Protein AF-A0A7V4Y3C3-F1 (afdb_monomer)

Radius of gyration: 32.11 Å; Cα contacts (8 Å, |Δi|>4): 177; chains: 1; bounding box: 73×79×91 Å

Sequence (209 aa):
MSEKQSVIREERRVARVEPINRMQMVMRTINIERLVEEDHPVRALWEFIGRMDLKSQSAGQMNRRGVDPEFRSEAFSYDPCSDTFTCPAGKVLTYEDKEECPGKVNYRYRAVFSECQACRFRDKCCPTATTKGRTIVRGVDHPVVVAFVKKMASEEAEKIYRTRGAVAEFPNAWIKDKIGLRQFHLRGLVKVCIEALWACLTYNLQQWI

Secondary structure (DSSP, 8-state):
---------------------TTS-------HHHHS-TT-HHHHHHHHHHT--GGGHHHHHHHHTT--GGGSGGGPEEETTTTEEE-TTS-EEEEEEEEEETTEEEEEEEE-HHHHHT-TTHHHH-TT-SSS--EEEEEEE-HHHHHHHHHHTSHHHHHHHHHHIIIIIHHHHHIIIII--SS-SS-SHHHHHHHHHHHHHHHHHHHH-

Mean predicted aligned error: 15.48 Å

Neares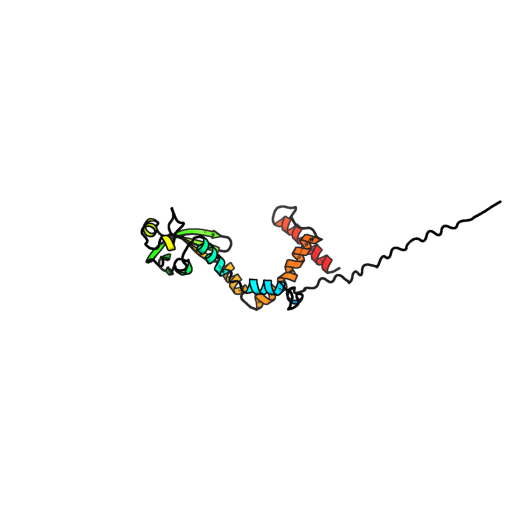t PDB structures (foldseek):
  4khb-assembly1_A  TM=3.152E-01  e=3.149E-02  Thermochaetoides thermophila DSM 1495
  6jsd-assembly1_A  TM=2.459E-01  e=1.560E-01  Corynebacterium glutamicum ATCC 13032
  1ge9-assembly1_A  TM=1.893E-01  e=4.178E-01  Aquifex aeolicus

Structure (mmCIF, N/CA/C/O backbone):
data_AF-A0A7V4Y3C3-F1
#
_entry.id   AF-A0A7V4Y3C3-F1
#
loop_
_atom_site.group_PDB
_atom_site.id
_atom_site.type_symbol
_atom_site.label_atom_id
_atom_site.label_alt_id
_atom_site.label_comp_id
_atom_site.label_asym_id
_atom_site.label_entity_id
_atom_site.label_seq_id
_atom_site.pdbx_PDB_ins_code
_atom_site.Cartn_x
_atom_site.Cartn_y
_atom_site.Cartn_z
_atom_site.occupancy
_atom_site.B_iso_or_equiv
_atom_site.auth_seq_id
_atom_site.auth_comp_id
_atom_site.auth_asym_id
_atom_site.auth_atom_id
_atom_site.pdbx_PDB_model_num
ATOM 1 N N . MET A 1 1 ? 46.624 -63.802 -62.958 1.00 37.28 1 MET A N 1
ATOM 2 C CA . MET A 1 1 ? 47.159 -63.022 -61.823 1.00 37.28 1 MET A CA 1
ATOM 3 C C . MET A 1 1 ? 46.802 -61.564 -62.032 1.00 37.28 1 MET A C 1
ATOM 5 O O . MET A 1 1 ? 46.939 -61.131 -63.164 1.00 37.28 1 MET A O 1
ATOM 9 N N . SER A 1 2 ? 46.396 -60.882 -60.953 1.00 34.47 2 SER A N 1
ATOM 10 C CA . SER A 1 2 ? 46.200 -59.424 -60.813 1.00 34.47 2 SER A CA 1
ATOM 11 C C . SER A 1 2 ? 45.143 -58.765 -61.711 1.00 34.47 2 SER A C 1
ATOM 13 O O . SER A 1 2 ? 45.081 -59.023 -62.898 1.00 34.47 2 SER A O 1
ATOM 15 N N . GLU A 1 3 ? 44.270 -57.872 -61.254 1.00 37.31 3 GLU A N 1
ATOM 16 C CA . GLU A 1 3 ? 44.089 -57.255 -59.940 1.00 37.31 3 GLU A CA 1
ATOM 17 C C . GLU A 1 3 ? 42.684 -56.639 -59.939 1.00 37.31 3 GLU A C 1
ATOM 19 O O . GLU A 1 3 ? 42.308 -55.908 -60.854 1.00 37.31 3 GLU A O 1
ATOM 24 N N . LYS A 1 4 ? 41.881 -56.954 -58.920 1.00 41.50 4 LYS A N 1
ATOM 25 C CA . LYS A 1 4 ? 40.635 -56.238 -58.639 1.00 41.50 4 LYS A CA 1
ATOM 26 C C . LYS A 1 4 ? 41.015 -54.939 -57.931 1.00 41.50 4 LYS A C 1
ATOM 28 O O . LYS A 1 4 ? 41.408 -54.993 -56.771 1.00 41.50 4 LYS A O 1
ATOM 33 N N . GLN A 1 5 ? 40.878 -53.790 -58.586 1.00 40.09 5 GLN A N 1
ATOM 34 C CA . GLN A 1 5 ? 40.960 -52.494 -57.908 1.00 40.09 5 GLN A CA 1
ATOM 35 C C . GLN A 1 5 ? 39.551 -51.996 -57.581 1.00 40.09 5 GLN A C 1
ATOM 37 O O . GLN A 1 5 ? 38.833 -51.441 -58.408 1.00 40.09 5 GLN A O 1
ATOM 42 N N . SER A 1 6 ? 39.151 -52.251 -56.338 1.00 43.22 6 SER A N 1
ATOM 43 C CA . SER A 1 6 ? 37.996 -51.654 -55.681 1.00 43.22 6 SER A CA 1
ATOM 44 C C . SER A 1 6 ? 38.279 -50.180 -55.386 1.00 43.22 6 SER A C 1
ATOM 46 O O . SER A 1 6 ? 39.047 -49.862 -54.479 1.00 43.22 6 SER A O 1
ATOM 48 N N . VAL A 1 7 ? 37.649 -49.273 -56.130 1.00 41.66 7 VAL A N 1
ATOM 49 C CA . VAL A 1 7 ? 37.642 -47.843 -55.800 1.00 41.66 7 VAL A CA 1
ATOM 50 C C . VAL A 1 7 ? 36.495 -47.594 -54.824 1.00 41.66 7 VAL A C 1
ATOM 52 O O . VAL A 1 7 ? 35.338 -47.482 -55.222 1.00 41.66 7 VAL A O 1
ATOM 55 N N . ILE A 1 8 ? 36.807 -47.536 -53.529 1.00 44.59 8 ILE A N 1
ATOM 56 C CA . ILE A 1 8 ? 35.879 -47.041 -52.509 1.00 44.59 8 ILE A CA 1
ATOM 57 C C . ILE A 1 8 ? 35.822 -45.519 -52.679 1.00 44.59 8 ILE A C 1
ATOM 59 O O . ILE A 1 8 ? 36.754 -44.805 -52.315 1.00 44.59 8 ILE A O 1
ATOM 63 N N . ARG A 1 9 ? 34.747 -45.013 -53.292 1.00 42.44 9 ARG A N 1
ATOM 64 C CA . ARG A 1 9 ? 34.446 -43.577 -53.325 1.00 42.44 9 ARG A CA 1
ATOM 65 C C . ARG A 1 9 ? 33.818 -43.200 -51.987 1.00 42.44 9 ARG A C 1
ATOM 67 O O . ARG A 1 9 ? 32.640 -43.443 -51.750 1.00 42.44 9 ARG A O 1
ATOM 74 N N . GLU A 1 10 ? 34.624 -42.631 -51.104 1.00 52.69 10 GLU A N 1
ATOM 75 C CA . GLU A 1 10 ? 34.157 -42.040 -49.856 1.00 52.69 10 GLU A CA 1
ATOM 76 C C . GLU A 1 10 ? 33.484 -40.694 -50.177 1.00 52.69 10 GLU A C 1
ATOM 78 O O . GLU A 1 10 ? 34.127 -39.649 -50.289 1.00 52.69 10 GLU A O 1
ATOM 83 N N . GLU A 1 11 ? 32.173 -40.724 -50.424 1.00 53.41 11 GLU A N 1
ATOM 84 C CA . GLU A 1 11 ? 31.367 -39.512 -50.577 1.00 53.41 11 GLU A CA 1
ATOM 85 C C . GLU A 1 11 ? 31.332 -38.756 -49.242 1.00 53.41 11 GLU A C 1
ATOM 87 O O . GLU A 1 11 ? 30.543 -39.058 -48.342 1.00 53.41 11 GLU A O 1
ATOM 92 N N . ARG A 1 12 ? 32.191 -37.739 -49.102 1.00 56.28 12 ARG A N 1
ATOM 93 C CA . ARG A 1 12 ? 32.073 -36.743 -48.030 1.00 56.28 12 ARG A CA 1
ATOM 94 C C . ARG A 1 12 ? 30.695 -36.094 -48.122 1.00 56.28 12 ARG A C 1
ATOM 96 O O . ARG A 1 12 ? 30.455 -35.259 -48.993 1.00 56.28 12 ARG A O 1
ATOM 103 N N . ARG A 1 13 ? 29.800 -36.444 -47.194 1.00 58.72 13 ARG A N 1
ATOM 104 C CA . ARG A 1 13 ? 28.546 -35.714 -46.980 1.00 58.72 13 ARG A CA 1
ATOM 105 C C . ARG A 1 13 ? 28.887 -34.253 -46.699 1.00 58.72 13 ARG A C 1
ATOM 107 O O . ARG A 1 13 ? 29.413 -33.927 -45.638 1.00 58.72 13 ARG A O 1
ATOM 114 N N . VAL A 1 14 ? 28.591 -33.382 -47.657 1.00 58.97 14 VAL A N 1
ATOM 115 C CA . VAL A 1 14 ? 28.644 -31.934 -47.459 1.00 58.97 14 VAL A CA 1
ATOM 116 C C . VAL A 1 14 ? 27.645 -31.605 -46.353 1.00 58.97 14 VAL A C 1
ATOM 118 O O . VAL A 1 14 ? 26.462 -31.938 -46.462 1.00 58.97 14 VAL A O 1
ATOM 121 N N . ALA A 1 15 ? 28.124 -31.016 -45.256 1.00 62.34 15 ALA A N 1
ATOM 122 C CA . ALA A 1 15 ? 27.253 -30.584 -44.175 1.00 62.34 15 ALA A CA 1
ATOM 123 C C . ALA A 1 15 ? 26.221 -29.598 -44.746 1.00 62.34 15 ALA A C 1
ATOM 125 O O . ALA A 1 15 ? 26.592 -28.582 -45.334 1.00 62.34 15 ALA A O 1
ATOM 126 N N . ARG A 1 16 ? 24.925 -29.902 -44.597 1.00 57.44 16 ARG A N 1
ATOM 127 C CA . ARG A 1 16 ? 23.848 -28.947 -44.888 1.00 57.44 16 ARG A CA 1
ATOM 128 C C . ARG A 1 16 ? 23.851 -27.898 -43.785 1.00 57.44 16 ARG A C 1
ATOM 130 O O . ARG A 1 16 ? 23.127 -28.030 -42.805 1.00 57.44 16 ARG A O 1
ATOM 137 N N . VAL A 1 17 ? 24.724 -26.909 -43.911 1.00 60.34 17 VAL A N 1
ATOM 138 C CA . VAL A 1 17 ? 24.734 -25.751 -43.021 1.00 60.34 17 VAL A CA 1
ATOM 139 C C . VAL A 1 17 ? 24.069 -24.613 -43.778 1.00 60.34 17 VAL A C 1
ATOM 141 O O . VAL A 1 17 ? 24.651 -24.058 -44.707 1.00 60.34 17 VAL A O 1
ATOM 144 N N . GLU A 1 18 ? 22.826 -24.302 -43.419 1.00 62.25 18 GLU A N 1
ATOM 145 C CA . GLU A 1 18 ? 22.210 -23.047 -43.840 1.00 62.25 18 GLU A CA 1
ATOM 146 C C . GLU A 1 18 ? 22.895 -21.900 -43.079 1.00 62.25 18 GLU A C 1
ATOM 148 O O . GLU A 1 18 ? 23.029 -21.973 -41.852 1.00 62.25 18 GLU A O 1
ATOM 153 N N . PRO A 1 19 ? 23.376 -20.848 -43.764 1.00 56.81 19 PRO A N 1
ATOM 154 C CA . PRO A 1 19 ? 23.918 -19.683 -43.086 1.00 56.81 19 PRO A CA 1
ATOM 155 C C . PRO A 1 19 ? 22.811 -19.037 -42.250 1.00 56.81 19 PRO A C 1
ATOM 157 O O . PRO A 1 19 ? 21.767 -18.654 -42.774 1.00 56.81 19 PRO A O 1
ATOM 160 N N . ILE A 1 20 ? 23.046 -18.916 -40.939 1.00 57.84 20 ILE A N 1
ATOM 161 C CA . ILE A 1 20 ? 22.117 -18.268 -40.008 1.00 57.84 20 ILE A CA 1
ATOM 162 C C . ILE A 1 20 ? 21.826 -16.858 -40.527 1.00 57.84 20 ILE A C 1
ATOM 164 O O . ILE A 1 20 ? 22.721 -16.007 -40.563 1.00 57.84 20 ILE A O 1
ATOM 168 N N . ASN A 1 21 ? 20.575 -16.612 -40.920 1.00 60.66 21 ASN A N 1
ATOM 169 C CA . ASN A 1 21 ? 20.124 -15.291 -41.323 1.00 60.66 21 ASN A CA 1
ATOM 170 C C . ASN A 1 21 ? 20.121 -14.372 -40.093 1.00 60.66 21 ASN A C 1
ATOM 172 O O . ASN A 1 21 ? 19.203 -14.383 -39.273 1.00 60.66 21 ASN A O 1
ATOM 176 N N . ARG A 1 22 ? 21.174 -13.560 -39.964 1.00 55.66 22 ARG A N 1
ATOM 177 C CA . ARG A 1 22 ? 21.374 -12.632 -38.839 1.00 55.66 22 ARG A CA 1
ATOM 178 C C . ARG A 1 22 ? 20.369 -11.476 -38.826 1.00 55.66 22 ARG A C 1
ATOM 180 O O . ARG A 1 22 ? 20.316 -10.747 -37.847 1.00 55.66 22 ARG A O 1
ATOM 187 N N . MET A 1 23 ? 19.544 -11.341 -39.869 1.00 55.47 23 MET A N 1
ATOM 188 C CA . MET A 1 23 ? 18.435 -10.384 -39.917 1.00 55.47 23 MET A CA 1
ATOM 189 C C . MET A 1 23 ? 17.122 -10.945 -39.343 1.00 55.47 23 MET A C 1
ATOM 191 O O . MET A 1 23 ? 16.130 -10.224 -39.282 1.00 55.47 23 MET A O 1
ATOM 195 N N . GLN A 1 24 ? 17.085 -12.217 -38.920 1.00 51.88 24 GLN A N 1
ATOM 196 C CA . GLN A 1 24 ? 15.854 -12.892 -38.486 1.00 51.88 24 GLN A CA 1
ATOM 197 C C . GLN A 1 24 ? 15.534 -12.744 -36.984 1.00 51.88 24 GLN A C 1
ATOM 199 O O . GLN A 1 24 ? 14.523 -13.262 -36.519 1.00 51.88 24 GLN A O 1
ATOM 204 N N . MET A 1 25 ? 16.324 -11.995 -36.209 1.00 47.19 25 MET A N 1
ATOM 205 C CA . MET A 1 25 ? 15.957 -11.637 -34.833 1.00 47.19 25 MET A CA 1
ATOM 206 C C . MET A 1 25 ? 15.813 -10.130 -34.687 1.00 47.19 25 MET A C 1
ATOM 208 O O . MET A 1 25 ? 16.711 -9.443 -34.217 1.00 47.19 25 MET A O 1
ATOM 212 N N . VAL A 1 26 ? 14.648 -9.616 -35.073 1.00 51.41 26 VAL A N 1
ATOM 213 C CA . VAL A 1 26 ? 14.256 -8.248 -34.731 1.00 51.41 26 VAL A CA 1
ATOM 214 C C . VAL A 1 26 ? 13.489 -8.304 -33.414 1.00 51.41 26 VAL A C 1
ATOM 216 O O . VAL A 1 26 ? 12.370 -8.814 -33.368 1.00 51.41 26 VAL A O 1
ATOM 219 N N . MET A 1 27 ? 14.064 -7.768 -32.336 1.00 44.72 27 MET A N 1
ATOM 220 C CA . MET A 1 27 ? 13.272 -7.440 -31.151 1.00 44.72 27 MET A CA 1
ATOM 221 C C . MET A 1 27 ? 12.376 -6.263 -31.497 1.00 44.72 27 MET A C 1
ATOM 223 O O . MET A 1 27 ? 12.845 -5.147 -31.711 1.00 44.72 27 MET A O 1
ATOM 227 N N . ARG A 1 28 ? 11.071 -6.513 -31.570 1.00 51.97 28 ARG A N 1
ATOM 228 C CA . ARG A 1 28 ? 10.079 -5.445 -31.625 1.00 51.97 28 ARG A CA 1
ATOM 229 C C . ARG A 1 28 ? 9.381 -5.334 -30.285 1.00 51.97 28 ARG A C 1
ATOM 231 O O . ARG A 1 28 ? 9.134 -6.319 -29.596 1.00 51.97 28 ARG A O 1
ATOM 238 N N . THR A 1 29 ? 9.027 -4.105 -29.959 1.00 48.00 29 THR A N 1
ATOM 239 C CA . THR A 1 29 ? 8.013 -3.732 -28.982 1.00 48.00 29 THR A CA 1
ATOM 240 C C . THR A 1 29 ? 6.703 -4.389 -29.413 1.00 48.00 29 THR A C 1
ATOM 242 O O . THR A 1 29 ? 5.988 -3.848 -30.257 1.00 48.00 29 THR A O 1
ATOM 245 N N . ILE A 1 30 ? 6.402 -5.586 -28.910 1.00 56.41 30 ILE A N 1
ATOM 246 C CA . ILE A 1 30 ? 5.139 -6.243 -29.230 1.00 56.41 30 ILE A CA 1
ATOM 247 C C . ILE A 1 30 ? 4.238 -6.190 -28.006 1.00 56.41 30 ILE A C 1
ATOM 249 O O . ILE A 1 30 ? 4.568 -6.706 -26.941 1.00 56.41 30 ILE A O 1
ATOM 253 N N . ASN A 1 31 ? 3.091 -5.531 -28.164 1.00 58.47 31 ASN A N 1
ATOM 254 C CA . ASN A 1 31 ? 2.033 -5.603 -27.175 1.00 58.47 31 ASN A CA 1
ATOM 255 C C . ASN A 1 31 ? 1.462 -7.029 -27.202 1.00 58.47 31 ASN A C 1
ATOM 257 O O . ASN A 1 31 ? 0.839 -7.426 -28.186 1.00 58.47 31 ASN A O 1
ATOM 261 N N . ILE A 1 32 ? 1.691 -7.778 -26.124 1.00 60.12 32 ILE A N 1
ATOM 262 C CA . ILE A 1 32 ? 1.250 -9.168 -25.970 1.00 60.12 32 ILE A CA 1
ATOM 263 C C . ILE A 1 32 ? -0.278 -9.275 -26.094 1.00 60.12 32 ILE A C 1
ATOM 265 O O . ILE A 1 32 ? -0.761 -10.230 -26.690 1.00 60.12 32 ILE A O 1
ATOM 269 N N . GLU A 1 33 ? -1.043 -8.269 -25.654 1.00 60.34 33 GLU A N 1
ATOM 270 C CA . GLU A 1 33 ? -2.507 -8.254 -25.806 1.00 60.34 33 GLU A CA 1
ATOM 271 C C . GLU A 1 33 ? -2.945 -8.260 -27.278 1.00 60.34 33 GLU A C 1
ATOM 273 O O . GLU A 1 33 ? -4.001 -8.792 -27.605 1.00 60.34 33 GLU A O 1
ATOM 278 N N . ARG A 1 34 ? -2.123 -7.708 -28.183 1.00 65.00 34 ARG A N 1
ATOM 279 C CA . ARG A 1 34 ? -2.389 -7.702 -29.632 1.00 65.00 34 ARG A CA 1
ATOM 280 C C . ARG A 1 34 ? -1.945 -8.977 -30.347 1.00 65.00 34 ARG A C 1
ATOM 282 O O . ARG A 1 34 ? -2.336 -9.172 -31.488 1.00 65.00 34 ARG A O 1
ATOM 289 N N . LEU A 1 35 ? -1.106 -9.800 -29.717 1.00 69.00 35 LEU A N 1
ATOM 290 C CA . LEU A 1 35 ? -0.652 -11.083 -30.272 1.00 69.00 35 LEU A CA 1
ATOM 291 C C . LEU A 1 35 ? -1.570 -12.245 -29.922 1.00 69.00 35 LEU A C 1
ATOM 293 O O . LEU A 1 35 ? -1.488 -13.314 -30.517 1.00 69.00 35 LEU A O 1
ATOM 297 N N . VAL A 1 36 ? -2.381 -12.058 -28.893 1.00 74.94 36 VAL A N 1
ATOM 298 C CA . VAL A 1 36 ? -3.332 -13.053 -28.443 1.00 74.94 36 VAL A CA 1
ATOM 299 C C . VAL A 1 36 ? -4.612 -12.818 -29.232 1.00 74.94 36 VAL A C 1
ATOM 301 O O . VAL A 1 36 ? -5.293 -11.827 -28.979 1.00 74.94 36 VAL A O 1
ATOM 304 N N . GLU A 1 37 ? -4.913 -13.707 -30.179 1.00 77.31 37 GLU A N 1
ATOM 305 C CA . GLU A 1 37 ? -6.162 -13.705 -30.957 1.00 77.31 37 GLU A CA 1
ATOM 306 C C . GLU A 1 37 ? -7.399 -13.592 -30.050 1.00 77.31 37 GLU A C 1
ATOM 308 O O . GLU A 1 37 ? -7.362 -14.001 -28.882 1.00 77.31 37 GLU A O 1
ATOM 313 N N . GLU A 1 38 ? -8.492 -13.025 -30.571 1.00 73.06 38 GLU A N 1
ATOM 314 C CA . GLU A 1 38 ? -9.716 -12.757 -29.793 1.00 73.06 38 GLU A CA 1
ATOM 315 C C . GLU A 1 38 ? -10.303 -14.018 -29.144 1.00 73.06 38 GLU A C 1
ATOM 317 O O . GLU A 1 38 ? -10.814 -13.949 -28.026 1.00 73.06 38 GLU A O 1
ATOM 322 N N . ASP A 1 39 ? -10.097 -15.176 -29.768 1.00 82.75 39 ASP A N 1
ATOM 323 C CA . ASP A 1 39 ? -10.642 -16.461 -29.327 1.00 82.75 39 ASP A CA 1
ATOM 324 C C . ASP A 1 39 ? -9.701 -17.244 -28.390 1.00 82.75 39 ASP A C 1
ATOM 326 O O . ASP A 1 39 ? -10.004 -18.363 -27.967 1.00 82.75 39 ASP A O 1
ATOM 330 N N . HIS A 1 40 ? -8.522 -16.704 -28.064 1.00 84.69 40 HIS A N 1
ATOM 331 C CA . HIS A 1 40 ? -7.526 -17.445 -27.294 1.00 84.69 40 HIS A CA 1
ATOM 332 C C . HIS A 1 40 ? -7.956 -17.596 -25.818 1.00 84.69 40 HIS A C 1
ATOM 334 O O . HIS A 1 40 ? -8.260 -16.600 -25.155 1.00 84.69 40 HIS A O 1
ATOM 340 N N . PRO A 1 41 ? -7.875 -18.801 -25.217 1.00 81.31 41 PRO A N 1
ATOM 341 C CA . PRO A 1 41 ? -8.420 -19.088 -23.881 1.00 81.31 41 PRO A CA 1
ATOM 342 C C . PRO A 1 41 ? -7.826 -18.234 -22.749 1.00 81.31 41 PRO A C 1
ATOM 344 O O . PRO A 1 41 ? -8.470 -18.004 -21.728 1.00 81.31 41 PRO A O 1
ATOM 347 N N . VAL A 1 42 ? -6.609 -17.712 -22.925 1.00 80.81 42 VAL A N 1
ATOM 348 C CA . VAL A 1 42 ? -5.998 -16.775 -21.964 1.00 80.81 42 VAL A CA 1
ATOM 349 C C . VAL A 1 42 ? -6.799 -15.471 -21.815 1.00 80.81 42 VAL A C 1
ATOM 351 O O . VAL A 1 42 ? -6.784 -14.877 -20.739 1.00 80.81 42 VAL A O 1
ATOM 354 N N . ARG A 1 43 ? -7.544 -15.040 -22.847 1.00 78.31 43 ARG A N 1
ATOM 355 C CA . ARG A 1 43 ? -8.416 -13.859 -22.765 1.00 78.31 43 ARG A CA 1
ATOM 356 C C . ARG A 1 43 ? -9.574 -14.086 -21.806 1.00 78.31 43 ARG A C 1
ATOM 358 O O . ARG A 1 43 ? -9.883 -13.182 -21.041 1.00 78.31 43 ARG A O 1
ATOM 365 N N . ALA A 1 44 ? -10.127 -15.299 -21.754 1.00 79.50 44 ALA A N 1
ATOM 366 C CA . ALA A 1 44 ? -11.154 -15.651 -20.775 1.00 79.50 44 ALA A CA 1
ATOM 367 C C . ALA A 1 44 ? -10.621 -15.557 -19.334 1.00 79.50 44 ALA A C 1
ATOM 369 O O . ALA A 1 44 ? -11.317 -15.072 -18.444 1.00 79.50 44 ALA A O 1
ATOM 370 N N . LEU A 1 45 ? -9.363 -15.953 -19.102 1.00 79.62 45 LEU A N 1
ATOM 371 C CA . LEU A 1 45 ? -8.707 -15.781 -17.803 1.00 79.62 45 LEU A CA 1
ATOM 372 C C . LEU A 1 45 ? -8.500 -14.293 -17.468 1.00 79.62 45 LEU A C 1
ATOM 374 O O . LEU A 1 45 ? -8.777 -13.878 -16.345 1.00 79.62 45 LEU A O 1
ATOM 378 N N . TRP A 1 46 ? -8.035 -13.486 -18.426 1.00 79.56 46 TRP A N 1
ATOM 379 C CA . TRP A 1 46 ? -7.857 -12.042 -18.233 1.00 79.56 46 TRP A CA 1
ATOM 380 C C . TRP A 1 46 ? -9.169 -11.319 -17.962 1.00 79.56 46 TRP A C 1
ATOM 382 O O . TRP A 1 46 ? -9.230 -10.499 -17.053 1.00 79.56 46 TRP A O 1
ATOM 392 N N . GLU A 1 47 ? -10.216 -11.638 -18.712 1.00 78.38 47 GLU A N 1
ATOM 393 C CA . GLU A 1 47 ? -11.549 -11.081 -18.520 1.00 78.38 47 GLU A CA 1
ATOM 394 C C . GLU A 1 47 ? -12.120 -11.492 -17.158 1.00 78.38 47 GLU A C 1
ATOM 396 O O . GLU A 1 47 ? -12.674 -10.663 -16.438 1.00 78.38 47 GLU A O 1
ATOM 401 N N . PHE A 1 48 ? -11.924 -12.751 -16.757 1.00 79.94 48 PHE A N 1
ATOM 402 C CA . PHE A 1 48 ? -12.311 -13.237 -15.437 1.00 79.94 48 PHE A CA 1
ATOM 403 C C . PHE A 1 48 ? -11.587 -12.479 -14.320 1.00 79.94 48 PHE A C 1
ATOM 405 O O . PHE A 1 48 ? -12.243 -11.943 -13.431 1.00 79.94 48 PHE A O 1
ATOM 412 N N . ILE A 1 49 ? -10.256 -12.374 -14.387 1.00 76.69 49 ILE A N 1
ATOM 413 C CA . ILE A 1 49 ? -9.452 -11.646 -13.394 1.00 76.69 49 ILE A CA 1
ATOM 414 C C . ILE A 1 49 ? -9.812 -10.156 -13.389 1.00 76.69 49 ILE A C 1
ATOM 416 O O . ILE A 1 49 ? -9.955 -9.570 -12.320 1.00 76.69 49 ILE A O 1
ATOM 420 N N . GLY A 1 50 ? -10.009 -9.548 -14.559 1.00 72.19 50 GLY A N 1
ATOM 421 C CA . GLY A 1 50 ? -10.415 -8.148 -14.697 1.00 72.19 50 GLY A CA 1
ATOM 422 C C . GLY A 1 50 ? -11.799 -7.857 -14.110 1.00 72.19 50 GLY A C 1
ATOM 423 O O . GLY A 1 50 ? -12.048 -6.743 -13.656 1.00 72.19 50 GLY A O 1
ATOM 424 N N . ARG A 1 51 ? -12.685 -8.859 -14.058 1.00 71.88 51 ARG A N 1
ATOM 425 C CA . ARG A 1 51 ? -13.994 -8.787 -13.389 1.00 71.88 51 ARG A CA 1
ATOM 426 C C . ARG A 1 51 ? -13.935 -9.051 -11.884 1.00 71.88 51 ARG A C 1
ATOM 428 O O . ARG A 1 51 ? -14.938 -8.835 -11.203 1.00 71.88 51 ARG A O 1
ATOM 435 N N . MET A 1 52 ? -12.814 -9.529 -11.342 1.00 67.06 52 MET A N 1
ATOM 436 C CA . MET A 1 52 ? -12.707 -9.785 -9.907 1.00 67.06 52 MET A CA 1
ATOM 437 C C . MET A 1 52 ? -12.550 -8.475 -9.135 1.00 67.06 52 MET A C 1
ATOM 439 O O . MET A 1 52 ? -11.540 -7.781 -9.250 1.00 67.06 52 MET A O 1
ATOM 443 N N . ASP A 1 53 ? -13.509 -8.177 -8.257 1.00 63.12 53 ASP A N 1
ATOM 444 C CA . ASP A 1 53 ? -13.343 -7.118 -7.266 1.00 63.12 53 ASP A CA 1
ATOM 445 C C . ASP A 1 53 ? -12.406 -7.590 -6.146 1.00 63.12 53 ASP A C 1
ATOM 447 O O . ASP A 1 53 ? -12.804 -8.262 -5.189 1.00 63.12 53 ASP A O 1
ATOM 451 N N . LEU A 1 54 ? -11.128 -7.235 -6.259 1.00 60.44 54 LEU A N 1
ATOM 452 C CA . LEU A 1 54 ? -10.108 -7.560 -5.262 1.00 60.44 54 LEU A CA 1
ATOM 453 C C . LEU A 1 54 ? -10.324 -6.840 -3.917 1.00 60.44 54 LEU A C 1
ATOM 455 O O . LEU A 1 54 ? -9.707 -7.236 -2.924 1.00 60.44 54 LEU A O 1
ATOM 459 N N . LYS A 1 55 ? -11.233 -5.852 -3.825 1.00 56.91 55 LYS A N 1
ATOM 460 C CA . LYS A 1 55 ? -11.630 -5.248 -2.537 1.00 56.91 55 LYS A CA 1
ATOM 461 C C . LYS A 1 55 ? -12.288 -6.277 -1.606 1.00 56.91 55 LYS A C 1
ATOM 463 O O . LYS A 1 55 ? -12.222 -6.136 -0.387 1.00 56.91 55 LYS A O 1
ATOM 468 N N . SER A 1 56 ? -12.834 -7.360 -2.167 1.00 53.03 56 SER A N 1
ATOM 469 C CA . SER A 1 56 ? -13.514 -8.442 -1.442 1.00 53.03 56 SER A CA 1
ATOM 470 C C . SER A 1 56 ? -12.596 -9.376 -0.636 1.00 53.03 56 SER A C 1
ATOM 472 O O . SER A 1 56 ? -13.086 -10.184 0.159 1.00 53.03 56 SER A O 1
ATOM 474 N N . GLN A 1 57 ? -11.267 -9.287 -0.775 1.00 59.53 57 GLN A N 1
ATOM 475 C CA . GLN A 1 57 ? -10.362 -10.188 -0.045 1.00 59.53 57 GLN A CA 1
ATOM 476 C C . GLN A 1 57 ? -10.444 -10.006 1.479 1.00 59.53 57 GLN A C 1
ATOM 478 O O . GLN A 1 57 ? -10.351 -10.981 2.232 1.00 59.53 57 GLN A O 1
ATOM 483 N N . SER A 1 58 ? -10.692 -8.777 1.943 1.00 60.97 58 SER A N 1
ATOM 484 C CA . SER A 1 58 ? -10.952 -8.489 3.357 1.00 60.97 58 SER A CA 1
ATOM 485 C C . SER A 1 58 ? -12.244 -9.168 3.833 1.00 60.97 58 SER A C 1
ATOM 487 O O . SER A 1 58 ? -12.258 -9.789 4.898 1.00 60.97 58 SER A O 1
ATOM 489 N N . ALA A 1 59 ? -13.300 -9.153 3.013 1.00 66.31 59 ALA A N 1
ATOM 490 C CA . ALA A 1 59 ? -14.563 -9.830 3.294 1.00 66.31 59 ALA A CA 1
ATOM 491 C C . ALA A 1 59 ? -14.385 -11.354 3.390 1.00 66.31 59 ALA A C 1
ATOM 493 O O . ALA A 1 59 ? -14.923 -11.976 4.305 1.00 66.31 59 ALA A O 1
ATOM 494 N N . GLY A 1 60 ? -13.565 -11.954 2.521 1.00 72.50 60 GLY A N 1
ATOM 495 C CA . GLY A 1 60 ? -13.233 -13.381 2.581 1.00 72.50 60 GLY A CA 1
ATOM 496 C C . GLY A 1 60 ? -12.538 -13.785 3.888 1.00 72.50 60 GLY A C 1
ATOM 497 O O . GLY A 1 60 ? -12.882 -14.806 4.487 1.00 72.50 60 GLY A O 1
ATOM 498 N N . GLN A 1 61 ? -11.602 -12.966 4.381 1.00 74.50 61 GLN A N 1
ATOM 499 C CA . GLN A 1 61 ? -10.957 -13.195 5.678 1.00 74.50 61 GLN A CA 1
ATOM 500 C C . GLN A 1 61 ? -11.950 -13.061 6.845 1.00 74.50 61 GLN A C 1
ATOM 502 O O . GLN A 1 61 ? -11.909 -13.868 7.775 1.00 74.50 61 GLN A O 1
ATOM 507 N N . MET A 1 62 ? -12.851 -12.076 6.795 1.00 74.94 62 MET A N 1
ATOM 508 C CA . MET A 1 62 ? -13.872 -11.864 7.829 1.00 74.94 62 MET A CA 1
ATOM 509 C C . MET A 1 62 ? -14.908 -12.995 7.859 1.00 74.94 62 MET A C 1
ATOM 511 O O . MET A 1 62 ? -15.273 -13.448 8.942 1.00 74.94 62 MET A O 1
ATOM 515 N N . ASN A 1 63 ? -15.287 -13.533 6.696 1.00 78.12 63 ASN A N 1
ATOM 516 C CA . ASN A 1 63 ? -16.178 -14.691 6.589 1.00 78.12 63 ASN A CA 1
ATOM 517 C C . ASN A 1 63 ? -15.562 -15.949 7.213 1.00 78.12 63 ASN A C 1
ATOM 519 O O . ASN A 1 63 ? -16.235 -16.657 7.952 1.00 78.12 63 ASN A O 1
ATOM 523 N N . ARG A 1 64 ? -14.264 -16.205 6.985 1.00 77.62 64 ARG A N 1
ATOM 524 C CA . ARG A 1 64 ? -13.548 -17.323 7.640 1.00 77.62 64 ARG A CA 1
ATOM 525 C C . ARG A 1 64 ? -13.509 -17.183 9.159 1.00 77.62 64 ARG A C 1
ATOM 527 O O . ARG A 1 64 ? -13.450 -18.182 9.864 1.00 77.62 64 ARG A O 1
ATOM 534 N N . ARG A 1 65 ? -13.526 -15.944 9.653 1.00 76.12 65 ARG A N 1
ATOM 535 C CA . ARG A 1 65 ? -13.621 -15.631 11.081 1.00 76.12 65 ARG A CA 1
ATOM 536 C C . ARG A 1 65 ? -15.059 -15.657 11.599 1.00 76.12 65 ARG A C 1
ATOM 538 O O . ARG A 1 65 ? -15.232 -15.416 12.780 1.00 76.12 65 ARG A O 1
ATOM 545 N N . GLY A 1 66 ? -16.069 -15.918 10.766 1.00 78.94 66 GLY A N 1
ATOM 546 C CA . GLY A 1 66 ? -17.477 -15.944 11.174 1.00 78.94 66 GLY A CA 1
ATOM 547 C C . GLY A 1 66 ? -18.057 -14.572 11.533 1.00 78.94 66 GLY A C 1
ATOM 548 O O . GLY A 1 66 ? -19.016 -14.506 12.292 1.00 78.94 66 GLY A O 1
ATOM 549 N N . VAL A 1 67 ? -17.466 -13.478 11.037 1.00 82.94 67 VAL A N 1
ATOM 550 C CA . VAL A 1 67 ? -17.961 -12.117 11.296 1.00 82.94 67 VAL A CA 1
ATOM 551 C C . VAL A 1 67 ? -19.061 -11.774 10.294 1.00 82.94 67 VAL A C 1
ATOM 553 O O . VAL A 1 67 ? -18.835 -11.817 9.082 1.00 82.94 67 VAL A O 1
ATOM 556 N N . ASP A 1 68 ? -20.228 -11.401 10.807 1.00 83.00 68 ASP A N 1
ATOM 557 C CA . ASP A 1 68 ? -21.389 -11.001 10.007 1.00 83.00 68 ASP A CA 1
ATOM 558 C C . ASP A 1 68 ? -21.094 -9.707 9.204 1.00 83.00 68 ASP A C 1
ATOM 560 O O . ASP A 1 68 ? -20.372 -8.830 9.705 1.00 83.00 68 ASP A O 1
ATOM 564 N N . PRO A 1 69 ? -21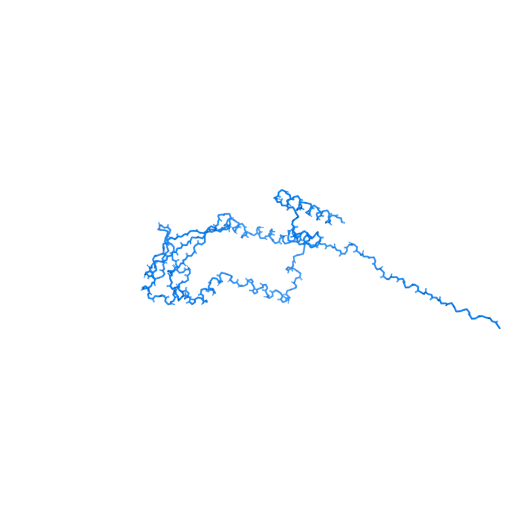.597 -9.570 7.956 1.00 81.50 69 PRO A N 1
ATOM 565 C CA . PRO A 1 69 ? -21.469 -8.354 7.150 1.00 81.50 69 PRO A CA 1
ATOM 566 C C . PRO A 1 69 ? -21.753 -7.043 7.892 1.00 81.50 69 PRO A C 1
ATOM 568 O O . PRO A 1 69 ? -21.021 -6.076 7.680 1.00 81.50 69 PRO A O 1
ATOM 571 N N . GLU A 1 70 ? -22.733 -7.025 8.800 1.00 82.75 70 GLU A N 1
ATOM 572 C CA . GLU A 1 70 ? -23.121 -5.830 9.567 1.00 82.75 70 GLU A CA 1
ATOM 573 C C . GLU A 1 70 ? -22.037 -5.336 10.538 1.00 82.75 70 GLU A C 1
ATOM 575 O O . GLU A 1 70 ? -22.061 -4.183 10.955 1.00 82.75 70 GLU A O 1
ATOM 580 N N . PHE A 1 71 ? -21.058 -6.175 10.890 1.00 81.19 71 PHE A N 1
ATOM 581 C CA . PHE A 1 71 ? -19.971 -5.832 11.818 1.00 81.19 71 PHE A CA 1
ATOM 582 C C . PHE A 1 71 ? -18.600 -5.757 11.128 1.00 81.19 71 PHE A C 1
ATOM 584 O O . PHE A 1 71 ? -17.548 -5.843 11.778 1.00 81.19 71 PHE A O 1
ATOM 591 N N . ARG A 1 72 ? -18.571 -5.605 9.801 1.00 83.12 72 ARG A N 1
ATOM 592 C CA . ARG A 1 72 ? -17.339 -5.367 9.030 1.00 83.12 72 ARG A CA 1
ATOM 593 C C . ARG A 1 72 ? -16.853 -3.928 9.178 1.00 83.12 72 ARG A C 1
ATOM 595 O O . ARG A 1 72 ? -17.583 -3.067 9.647 1.00 83.12 72 ARG A O 1
ATOM 602 N N . SER A 1 73 ? -15.613 -3.669 8.761 1.00 79.94 73 SER A N 1
ATOM 603 C CA . SER A 1 73 ? -14.960 -2.357 8.888 1.00 79.94 73 SER A CA 1
ATOM 604 C C . SER A 1 73 ? -15.763 -1.201 8.278 1.00 79.94 73 SER A C 1
ATOM 606 O O . SER A 1 73 ? -15.673 -0.088 8.774 1.00 79.94 73 SER A O 1
ATOM 608 N N . GLU A 1 74 ? -16.560 -1.470 7.242 1.00 82.81 74 GLU A N 1
ATOM 609 C CA . GLU A 1 74 ? -17.417 -0.492 6.551 1.00 82.81 74 GLU A CA 1
ATOM 610 C C . GLU A 1 74 ? -18.570 0.032 7.418 1.00 82.81 74 GLU A C 1
ATOM 612 O O . GLU A 1 74 ? -19.015 1.158 7.227 1.00 82.81 74 GLU A O 1
ATOM 617 N N . ALA A 1 75 ? -19.038 -0.761 8.383 1.00 84.44 75 ALA A N 1
ATOM 618 C CA . ALA A 1 75 ? -20.142 -0.391 9.262 1.00 84.44 75 ALA A CA 1
ATOM 619 C C . ALA A 1 75 ? -19.699 0.453 10.475 1.00 84.44 75 ALA A C 1
ATOM 621 O O . ALA A 1 75 ? -20.534 0.884 11.266 1.00 84.44 75 ALA A O 1
ATOM 622 N N . PHE A 1 76 ? -18.394 0.697 10.643 1.00 87.50 76 PHE A N 1
ATOM 623 C CA . PHE A 1 76 ? -17.868 1.553 11.708 1.00 87.50 76 PHE A CA 1
ATOM 624 C C . PHE A 1 76 ? -17.770 2.996 11.211 1.00 87.50 76 PHE A C 1
ATOM 626 O O . PHE A 1 76 ? -17.096 3.269 10.218 1.00 87.50 76 PHE A O 1
ATOM 633 N N . SER A 1 77 ? -18.394 3.932 11.925 1.00 87.31 77 SER A N 1
ATOM 634 C CA . SER A 1 77 ? -18.303 5.360 11.613 1.00 87.31 77 SER A CA 1
ATOM 635 C C . SER A 1 77 ? -17.112 5.993 12.328 1.00 87.31 77 SER A C 1
ATOM 637 O O . SER A 1 77 ? -16.899 5.750 13.514 1.00 87.31 77 SER A O 1
ATOM 639 N N . TYR A 1 78 ? -16.347 6.814 11.614 1.00 89.88 78 TYR A N 1
ATOM 640 C CA . TYR A 1 78 ? -15.241 7.593 12.171 1.00 89.88 78 TYR A CA 1
ATOM 641 C C . TYR A 1 78 ? -15.701 9.019 12.473 1.00 89.88 78 TYR A C 1
ATOM 643 O O . TYR A 1 78 ? -16.226 9.680 11.576 1.00 89.88 78 TYR A O 1
ATOM 651 N N . ASP A 1 79 ? -15.474 9.492 13.698 1.00 90.50 79 ASP A N 1
ATOM 652 C CA . ASP A 1 79 ? -15.667 10.893 14.075 1.00 90.50 79 ASP A CA 1
ATOM 653 C C . ASP A 1 79 ? -14.317 11.644 14.053 1.00 90.50 79 ASP A C 1
ATOM 655 O O . ASP A 1 79 ? -13.452 11.382 14.897 1.00 90.50 79 ASP A O 1
ATOM 659 N N . PRO A 1 80 ? -14.112 12.593 13.117 1.00 86.62 80 PRO A N 1
ATOM 660 C CA . PRO A 1 80 ? -12.881 13.374 13.032 1.00 86.62 80 PRO A CA 1
ATOM 661 C C . PRO A 1 80 ? -12.635 14.290 14.235 1.00 86.62 80 PRO A C 1
ATOM 663 O O . PRO A 1 80 ? -11.483 14.645 14.473 1.00 86.62 80 PRO A O 1
ATOM 666 N N . CYS A 1 81 ? -13.680 14.704 14.962 1.00 85.44 81 CYS A N 1
ATOM 667 C CA . CYS A 1 81 ? -13.541 15.652 16.069 1.00 85.44 81 CYS A CA 1
ATOM 668 C C . CYS A 1 81 ? -12.944 15.001 17.319 1.00 85.44 81 CYS A C 1
ATOM 670 O O . CYS A 1 81 ? -12.138 15.625 18.007 1.00 85.44 81 CYS A O 1
ATOM 672 N N . SER A 1 82 ? -13.334 13.759 17.606 1.00 84.00 82 SER A N 1
ATOM 673 C CA . SER A 1 82 ? -12.876 13.011 18.781 1.00 84.00 82 SER A CA 1
ATOM 674 C C . SER A 1 82 ? -11.763 11.996 18.484 1.00 84.00 82 SER A C 1
ATOM 676 O O . SER A 1 82 ? -11.213 11.435 19.427 1.00 84.00 82 SER A O 1
ATOM 678 N N . ASP A 1 83 ? -11.419 11.766 17.206 1.00 87.44 83 ASP A N 1
ATOM 679 C CA . ASP A 1 83 ? -10.524 10.683 16.747 1.00 87.44 83 ASP A CA 1
ATOM 680 C C . ASP A 1 83 ? -10.950 9.320 17.321 1.00 87.44 83 ASP A C 1
ATOM 682 O O . ASP A 1 83 ? -10.164 8.547 17.875 1.00 87.44 83 ASP A O 1
ATOM 686 N N . THR A 1 84 ? -12.253 9.039 17.230 1.00 90.25 84 THR A N 1
ATOM 687 C CA . THR A 1 84 ? -12.835 7.781 17.696 1.00 90.25 84 THR A CA 1
ATOM 688 C C . THR A 1 84 ? -13.648 7.097 16.608 1.00 90.25 84 THR A C 1
ATOM 690 O O . THR A 1 84 ? -14.149 7.717 15.667 1.00 90.25 84 THR A O 1
ATOM 693 N N . PHE A 1 85 ? -13.772 5.777 16.737 1.00 89.62 85 PHE A N 1
ATOM 694 C CA . PHE A 1 85 ? -14.661 4.978 15.900 1.00 89.62 85 PHE A CA 1
ATOM 695 C C . PHE A 1 85 ? -15.886 4.544 16.696 1.00 89.62 85 PHE A C 1
ATOM 697 O O . PHE A 1 85 ? -15.766 4.103 17.835 1.00 89.62 85 PHE A O 1
ATOM 704 N N . THR A 1 86 ? -17.065 4.590 16.085 1.00 89.06 86 THR A N 1
ATOM 705 C CA . THR A 1 86 ? -18.297 4.059 16.672 1.00 89.06 86 THR A CA 1
ATOM 706 C C . THR A 1 86 ? -18.662 2.740 16.001 1.00 89.06 86 THR A C 1
ATOM 708 O O . THR A 1 86 ? -18.750 2.632 14.780 1.00 89.06 86 THR A O 1
ATOM 711 N N . CYS A 1 87 ? -18.847 1.709 16.818 1.00 87.69 87 CYS A N 1
ATOM 712 C CA . CYS A 1 87 ? -19.370 0.411 16.409 1.00 87.69 87 CYS A CA 1
ATOM 713 C C . CYS A 1 87 ? -20.878 0.512 16.103 1.00 87.69 87 CYS A C 1
ATOM 715 O O . CYS A 1 87 ? -21.560 1.279 16.782 1.00 87.69 87 CYS A O 1
ATOM 717 N N . PRO A 1 88 ? -21.446 -0.330 15.215 1.00 86.00 88 PRO A N 1
ATOM 718 C CA . PRO A 1 88 ? -22.899 -0.444 15.013 1.00 86.00 88 PRO A CA 1
ATOM 719 C C . PRO A 1 88 ? -23.713 -0.664 16.298 1.00 86.00 88 PRO A C 1
ATOM 721 O O . PRO A 1 88 ? -24.874 -0.284 16.385 1.00 86.00 88 PRO A O 1
ATOM 724 N N . ALA A 1 89 ? -23.093 -1.242 17.331 1.00 84.19 89 ALA A N 1
ATOM 725 C CA . ALA A 1 89 ? -23.688 -1.412 18.657 1.00 84.19 89 ALA A CA 1
ATOM 726 C C . ALA A 1 89 ? -23.643 -0.141 19.542 1.00 84.19 89 ALA A C 1
ATOM 728 O O . ALA A 1 89 ? -23.939 -0.220 20.732 1.00 84.19 89 ALA A O 1
ATOM 729 N N . GLY A 1 90 ? -23.212 1.006 19.005 1.00 84.44 90 GLY A N 1
ATOM 730 C CA . GLY A 1 90 ? -23.109 2.290 19.711 1.00 84.44 90 GLY A CA 1
ATOM 731 C C . GLY A 1 90 ? -21.912 2.421 20.661 1.00 84.44 90 GLY A C 1
ATOM 732 O O . GLY A 1 90 ? -21.873 3.336 21.477 1.00 84.44 90 GLY A O 1
ATOM 733 N N . LYS A 1 91 ? -20.942 1.500 20.602 1.00 86.56 91 LYS A N 1
ATOM 734 C CA . LYS A 1 91 ? -19.740 1.511 21.457 1.00 86.56 91 LYS A CA 1
ATOM 735 C C . LYS A 1 91 ? -18.582 2.252 20.797 1.00 86.56 91 LYS A C 1
ATOM 737 O O . LYS A 1 91 ? -18.402 2.133 19.585 1.00 86.56 91 LYS A O 1
ATOM 742 N N . VAL A 1 92 ? -17.790 2.963 21.596 1.00 90.06 92 VAL A N 1
ATOM 743 C CA . VAL A 1 92 ? -16.674 3.791 21.121 1.00 90.06 92 VAL A CA 1
ATOM 744 C C . VAL A 1 92 ? -15.365 2.998 21.157 1.00 90.06 92 VAL A C 1
ATOM 746 O O . VAL A 1 92 ? -15.072 2.278 22.110 1.00 90.06 92 VAL A O 1
ATOM 749 N N . LEU A 1 93 ? -14.581 3.112 20.092 1.00 89.75 93 LEU A N 1
ATOM 750 C CA . LEU A 1 93 ? -13.245 2.557 19.953 1.00 89.75 93 LEU A CA 1
ATOM 751 C C . LEU A 1 93 ? -12.242 3.703 20.051 1.00 89.75 93 LEU A C 1
ATOM 753 O O . LEU A 1 93 ? -12.322 4.669 19.289 1.00 89.75 93 LEU A O 1
ATOM 757 N N . THR A 1 94 ? -11.287 3.563 20.965 1.00 89.88 94 THR A N 1
ATOM 758 C CA . THR A 1 94 ? -10.237 4.553 21.208 1.00 89.88 94 THR A CA 1
ATOM 759 C C . THR A 1 94 ? -8.965 4.186 20.462 1.00 89.88 94 THR A C 1
ATOM 761 O O . THR A 1 94 ? -8.692 3.007 20.216 1.00 89.88 94 THR A O 1
ATOM 764 N N . TYR A 1 95 ? -8.172 5.197 20.122 1.00 91.25 95 TYR A N 1
ATOM 765 C CA . TYR A 1 95 ? -6.845 5.015 19.549 1.00 91.25 95 TYR A CA 1
ATOM 766 C C . TYR A 1 95 ? -5.928 4.230 20.508 1.00 91.25 95 TYR A C 1
ATOM 768 O O . TYR A 1 95 ? -5.886 4.513 21.705 1.00 91.25 95 TYR A O 1
ATOM 776 N N . GLU A 1 96 ? -5.224 3.223 19.988 1.00 89.94 96 GLU A N 1
ATOM 777 C CA . GLU A 1 96 ? -4.273 2.390 20.739 1.00 89.94 96 GLU A CA 1
ATOM 778 C C . GLU A 1 96 ? -2.839 2.670 20.287 1.00 89.94 96 GLU A C 1
ATOM 780 O O . GLU A 1 96 ? -1.997 3.077 21.085 1.00 89.94 96 GLU A O 1
ATOM 785 N N . ASP A 1 97 ? -2.557 2.454 19.003 1.00 89.75 97 ASP A N 1
ATOM 786 C CA . ASP A 1 97 ? -1.223 2.617 18.441 1.00 89.75 97 ASP A CA 1
ATOM 787 C C . ASP A 1 97 ? -1.258 2.969 16.950 1.00 89.75 97 ASP A C 1
ATOM 789 O O . ASP A 1 97 ? -2.297 2.925 16.282 1.00 89.75 97 ASP A O 1
ATOM 793 N N . LYS A 1 98 ? -0.086 3.342 16.432 1.00 92.00 98 LYS A N 1
ATOM 794 C CA . LYS A 1 98 ? 0.156 3.496 15.002 1.00 92.00 98 LYS A CA 1
ATOM 795 C C . LYS A 1 98 ? 1.320 2.620 14.578 1.00 92.00 98 LYS A C 1
ATOM 797 O O . LYS A 1 98 ? 2.314 2.487 15.290 1.00 92.00 98 LYS A O 1
ATOM 802 N N . GLU A 1 99 ? 1.205 2.067 13.386 1.00 90.38 99 GLU A N 1
ATOM 803 C CA . GLU A 1 99 ? 2.237 1.272 12.745 1.00 90.38 99 GLU A CA 1
ATOM 804 C C . GLU A 1 99 ? 2.606 1.927 11.414 1.00 90.38 99 GLU A C 1
ATOM 806 O O . GLU A 1 99 ? 1.768 2.091 10.523 1.00 90.38 99 GLU A O 1
ATOM 811 N N . GLU A 1 100 ? 3.868 2.332 11.293 1.00 88.81 100 GLU A N 1
ATOM 812 C CA . GLU A 1 100 ? 4.398 2.953 10.083 1.00 88.81 100 GLU A CA 1
ATOM 813 C C . GLU A 1 100 ? 4.908 1.857 9.147 1.00 88.81 100 GLU A C 1
ATOM 815 O O . GLU A 1 100 ? 5.921 1.205 9.397 1.00 88.81 100 GLU A O 1
ATOM 820 N N . CYS A 1 101 ? 4.170 1.626 8.065 1.00 84.00 101 CYS A N 1
ATOM 821 C CA . CYS A 1 101 ? 4.570 0.720 7.002 1.00 84.00 101 CYS A CA 1
ATOM 822 C C . CYS A 1 101 ? 5.150 1.525 5.829 1.00 84.00 101 CYS A C 1
ATOM 824 O O . CYS A 1 101 ? 4.800 2.692 5.630 1.00 84.00 101 CYS A O 1
ATOM 826 N N . PRO A 1 102 ? 5.979 0.912 4.970 1.00 83.00 102 PRO A N 1
ATOM 827 C CA . PRO A 1 102 ? 6.403 1.554 3.733 1.00 83.00 102 PRO A CA 1
ATOM 828 C C . PRO A 1 102 ? 5.193 2.024 2.908 1.00 83.00 102 PRO A C 1
ATOM 830 O O . PRO A 1 102 ? 4.376 1.218 2.467 1.00 83.00 102 PRO A O 1
ATOM 833 N N . GLY A 1 103 ? 5.065 3.340 2.728 1.00 81.12 103 GLY A N 1
ATOM 834 C CA . GLY A 1 103 ? 4.009 3.966 1.927 1.00 81.12 103 GLY A CA 1
ATOM 835 C C . GLY A 1 103 ? 2.654 4.182 2.617 1.00 81.12 103 GLY A C 1
ATOM 836 O O . GLY A 1 103 ? 1.794 4.819 2.011 1.00 81.12 103 GLY A O 1
ATOM 837 N N . LYS A 1 104 ? 2.446 3.725 3.860 1.00 87.31 104 LYS A N 1
ATOM 838 C CA . LYS A 1 104 ? 1.177 3.920 4.587 1.00 87.31 104 LYS A CA 1
ATOM 839 C C . LYS A 1 104 ? 1.354 3.909 6.104 1.00 87.31 104 LYS A C 1
ATOM 841 O O . LYS A 1 104 ? 2.202 3.196 6.630 1.00 87.31 104 LYS A O 1
ATOM 846 N N . VAL A 1 105 ? 0.498 4.636 6.810 1.00 89.56 105 VAL A N 1
ATOM 847 C CA . VAL A 1 105 ? 0.427 4.618 8.275 1.00 89.56 105 VAL A CA 1
ATOM 848 C C . VAL A 1 105 ? -0.874 3.950 8.690 1.00 89.56 105 VAL A C 1
ATOM 850 O O . VAL A 1 105 ? -1.956 4.381 8.298 1.00 89.56 105 VAL A O 1
ATOM 853 N N . ASN A 1 106 ? -0.776 2.881 9.471 1.00 90.94 106 ASN A N 1
ATOM 854 C CA . ASN A 1 106 ? -1.929 2.168 10.000 1.00 90.94 106 ASN A CA 1
ATOM 855 C C . ASN A 1 106 ? -2.212 2.654 11.422 1.00 90.94 106 ASN A C 1
ATOM 857 O O . ASN A 1 106 ? -1.399 2.437 12.313 1.00 90.94 106 ASN A O 1
ATOM 861 N N . TYR A 1 107 ? -3.371 3.263 11.643 1.00 90.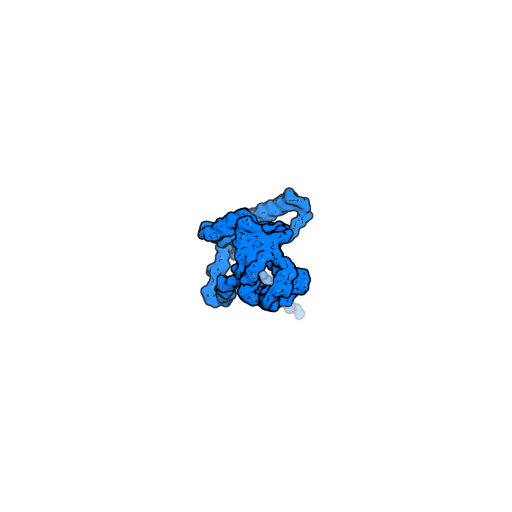12 107 TYR A N 1
ATOM 862 C CA . TYR A 1 107 ? -3.853 3.651 12.967 1.00 90.12 107 TYR A CA 1
ATOM 863 C C . TYR A 1 107 ? -4.758 2.550 13.512 1.00 90.12 107 TYR A C 1
ATOM 865 O O . TYR A 1 107 ? -5.699 2.123 12.835 1.00 90.12 107 TYR A O 1
ATOM 873 N N . ARG A 1 108 ? -4.474 2.063 14.717 1.00 90.69 108 ARG A N 1
ATOM 874 C CA . ARG A 1 108 ? -5.217 0.988 15.370 1.00 90.69 108 ARG A CA 1
ATOM 875 C C . ARG A 1 108 ? -6.137 1.570 16.430 1.00 90.69 108 ARG A C 1
ATOM 877 O O . ARG A 1 108 ? -5.696 2.272 17.335 1.00 90.69 108 ARG A O 1
ATOM 884 N N . TYR A 1 109 ? -7.410 1.215 16.333 1.00 90.25 109 TYR A N 1
ATOM 885 C CA . TYR A 1 109 ? -8.445 1.602 17.279 1.00 90.25 109 TYR A CA 1
ATOM 886 C C . TYR A 1 109 ? -9.030 0.350 17.907 1.00 90.25 109 TYR A C 1
ATOM 888 O O . TYR A 1 109 ? -9.347 -0.614 17.203 1.00 90.25 109 TYR A O 1
ATOM 896 N N . ARG A 1 110 ? -9.183 0.348 19.228 1.00 89.50 110 ARG A N 1
ATOM 897 C CA . ARG A 1 110 ? -9.655 -0.817 19.974 1.00 89.50 110 ARG A CA 1
ATOM 898 C C . ARG A 1 110 ? -10.831 -0.448 20.871 1.00 89.50 110 ARG A C 1
ATOM 900 O O . ARG A 1 110 ? -10.827 0.579 21.539 1.00 89.50 110 ARG A O 1
ATOM 907 N N . ALA A 1 111 ? -11.831 -1.326 20.896 1.00 88.06 111 ALA A N 1
ATOM 908 C CA . ALA A 1 111 ? -12.918 -1.266 21.865 1.00 88.06 111 ALA A CA 1
ATOM 909 C C . ALA A 1 111 ? -12.458 -1.802 23.225 1.00 88.06 111 ALA A C 1
ATOM 911 O O . ALA A 1 111 ? -11.714 -2.788 23.302 1.00 88.06 111 ALA A O 1
ATOM 912 N N . VAL A 1 112 ? -12.971 -1.210 24.300 1.00 86.69 112 VAL A N 1
ATOM 913 C CA . VAL A 1 112 ? -12.736 -1.711 25.655 1.00 86.69 112 VAL A CA 1
ATOM 914 C C . VAL A 1 112 ? -13.290 -3.135 25.776 1.00 86.69 112 VAL A C 1
ATOM 916 O O . VAL A 1 112 ? -14.431 -3.419 25.408 1.00 86.69 112 VAL A O 1
ATOM 919 N N . PHE A 1 113 ? -12.469 -4.058 26.285 1.00 83.56 113 PHE A N 1
ATOM 920 C CA . PHE A 1 113 ? -12.818 -5.480 26.321 1.00 83.56 113 PHE A CA 1
ATOM 921 C C . PHE A 1 113 ? -14.072 -5.765 27.156 1.00 83.56 113 PHE A C 1
ATOM 923 O O . PHE A 1 113 ? -14.920 -6.536 26.715 1.00 83.56 113 PHE A O 1
ATOM 930 N N . SER A 1 114 ? -14.228 -5.110 28.311 1.00 82.75 114 SER A N 1
ATOM 931 C CA . SER A 1 114 ? -15.403 -5.267 29.180 1.00 82.75 114 SER A CA 1
ATOM 932 C C . SER A 1 114 ? -16.709 -4.895 28.469 1.00 82.75 114 SER A C 1
ATOM 934 O O . SER A 1 114 ? -17.706 -5.605 28.590 1.00 82.75 114 SER A O 1
ATOM 936 N N . GLU A 1 115 ? -16.698 -3.838 27.653 1.00 83.75 115 GLU A N 1
ATOM 937 C CA . GLU A 1 115 ? -17.864 -3.419 26.871 1.00 83.75 115 GLU A CA 1
ATOM 938 C C . GLU A 1 115 ? -18.190 -4.389 25.734 1.00 83.75 115 GLU A C 1
ATOM 940 O O . GLU A 1 115 ? -19.361 -4.645 25.450 1.00 83.75 115 GLU A O 1
ATOM 945 N N . CYS A 1 116 ? -17.166 -4.957 25.091 1.00 81.94 116 CYS A N 1
ATOM 946 C CA . CYS A 1 116 ? -17.352 -6.002 24.086 1.00 81.94 116 CYS A CA 1
ATOM 947 C C . CYS A 1 116 ? -17.830 -7.325 24.697 1.00 81.94 116 CYS A C 1
ATOM 949 O O . CYS A 1 116 ? -18.597 -8.039 24.053 1.00 81.94 116 CYS A O 1
ATOM 951 N N . GLN A 1 117 ? -17.397 -7.659 25.914 1.00 80.88 117 GLN A N 1
ATOM 952 C CA . GLN A 1 117 ? -17.796 -8.885 26.603 1.00 80.88 117 GLN A CA 1
ATOM 953 C C . GLN A 1 117 ? -19.276 -8.853 27.000 1.00 80.88 117 GLN A C 1
ATOM 955 O O . GLN A 1 117 ? -19.967 -9.855 26.843 1.00 80.88 117 GLN A O 1
ATOM 960 N N . ALA A 1 118 ? -19.771 -7.697 27.449 1.00 83.25 118 ALA A N 1
ATOM 961 C CA . ALA A 1 118 ? -21.177 -7.488 27.797 1.00 83.25 118 ALA A CA 1
ATOM 962 C C . ALA A 1 118 ? -22.093 -7.240 26.576 1.00 83.25 118 ALA A C 1
ATOM 964 O O . ALA A 1 118 ? -23.298 -7.037 26.731 1.00 83.25 118 ALA A O 1
ATOM 965 N N . CYS A 1 119 ? -21.549 -7.216 25.355 1.00 83.50 119 CYS A N 1
ATOM 966 C CA . CYS A 1 119 ? -22.307 -6.883 24.153 1.00 83.50 119 CYS A CA 1
ATOM 967 C C . CYS A 1 119 ? -23.155 -8.064 23.655 1.00 83.50 119 CYS A C 1
ATOM 969 O O . CYS A 1 119 ? -22.644 -9.156 23.409 1.00 83.50 119 CYS A O 1
ATOM 971 N N . ARG A 1 120 ? -24.442 -7.808 23.379 1.00 83.88 120 ARG A N 1
ATOM 972 C CA . ARG A 1 120 ? -25.392 -8.786 22.811 1.00 83.88 120 ARG A CA 1
ATOM 973 C C . ARG A 1 120 ? -24.959 -9.350 21.452 1.00 83.88 120 ARG A C 1
ATOM 975 O O . ARG A 1 120 ? -25.342 -10.457 21.098 1.00 83.88 120 ARG A O 1
ATOM 982 N N . PHE A 1 121 ? -24.172 -8.598 20.686 1.00 82.94 121 PHE A N 1
ATOM 983 C CA . PHE A 1 121 ? -23.738 -8.979 19.338 1.00 82.94 121 PHE A CA 1
ATOM 984 C C . PHE A 1 121 ? -22.352 -9.635 19.301 1.00 82.94 121 PHE A C 1
ATOM 986 O O . PHE A 1 121 ? -21.764 -9.766 18.227 1.00 82.94 121 PHE A O 1
ATOM 993 N N . ARG A 1 122 ? -21.807 -10.050 20.453 1.00 81.38 122 ARG A N 1
ATOM 994 C CA . ARG A 1 122 ? -20.472 -10.660 20.543 1.00 81.38 122 ARG A CA 1
ATOM 995 C C . ARG A 1 122 ? -20.311 -11.860 19.610 1.00 81.38 122 ARG A C 1
ATOM 997 O O . ARG A 1 122 ? -19.294 -11.937 18.926 1.00 81.38 122 ARG A O 1
ATOM 1004 N N . ASP A 1 123 ? -21.320 -12.719 19.518 1.00 81.12 123 ASP A N 1
ATOM 1005 C CA . ASP A 1 123 ? -21.254 -13.938 18.703 1.00 81.12 123 ASP A CA 1
ATOM 1006 C C . ASP A 1 123 ? -21.177 -13.639 17.197 1.00 81.12 123 ASP A C 1
ATOM 1008 O O . ASP A 1 123 ? -20.528 -14.369 16.456 1.00 81.12 123 ASP A O 1
ATOM 1012 N N . LYS A 1 124 ? 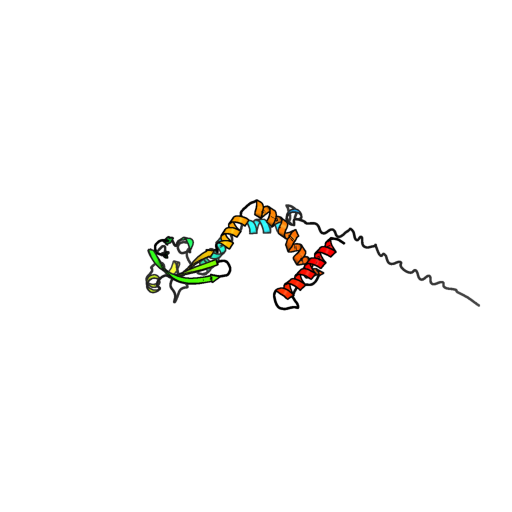-21.772 -12.524 16.748 1.00 82.38 124 LYS A N 1
ATOM 1013 C CA . LYS A 1 124 ? -21.747 -12.084 15.341 1.00 82.38 124 LYS A CA 1
ATOM 1014 C C . LYS A 1 124 ? -20.543 -11.200 14.996 1.00 82.38 124 LYS A C 1
ATOM 1016 O O . LYS A 1 124 ? -20.075 -11.195 13.861 1.00 82.38 124 LYS A O 1
ATOM 1021 N N . CYS A 1 125 ? -20.052 -10.421 15.961 1.00 81.69 125 CYS A N 1
ATOM 1022 C CA . CYS A 1 125 ? -19.002 -9.416 15.757 1.00 81.69 125 CYS A CA 1
ATOM 1023 C C . CYS A 1 125 ? -17.589 -9.946 16.074 1.00 81.69 125 CYS A C 1
ATOM 1025 O O . CYS A 1 125 ? -16.613 -9.609 15.392 1.00 81.69 125 CYS A O 1
ATOM 1027 N N . CYS A 1 126 ? -17.470 -10.783 17.107 1.00 79.00 126 CYS A N 1
ATOM 1028 C CA . CYS A 1 126 ? -16.208 -11.228 17.700 1.00 79.00 126 CYS A CA 1
ATOM 1029 C C . CYS A 1 126 ? -16.239 -12.713 18.134 1.00 79.00 126 CYS A C 1
ATOM 1031 O O . CYS A 1 126 ? -15.901 -13.008 19.283 1.00 79.00 126 CYS A O 1
ATOM 1033 N N . PRO A 1 127 ? -16.569 -13.669 17.246 1.00 75.69 127 PRO A N 1
ATOM 1034 C CA . PRO A 1 127 ? -16.661 -15.087 17.619 1.00 75.69 127 PRO A CA 1
ATOM 1035 C C . PRO A 1 127 ? -15.313 -15.693 18.052 1.00 75.69 127 PRO A C 1
ATOM 1037 O O . PRO A 1 127 ? -15.273 -16.590 18.885 1.00 75.69 127 PRO A O 1
ATOM 1040 N N . THR A 1 128 ? -14.189 -15.194 17.524 1.00 73.69 128 THR A N 1
ATOM 1041 C CA . THR A 1 128 ? -12.836 -15.717 17.817 1.00 73.69 128 THR A CA 1
ATOM 1042 C C . THR A 1 128 ? -12.062 -14.877 18.843 1.00 73.69 128 THR A C 1
ATOM 1044 O O . THR A 1 128 ? -10.940 -15.220 19.209 1.00 73.69 128 THR A O 1
ATOM 1047 N N . ALA A 1 129 ? -12.602 -13.739 19.290 1.00 68.94 129 ALA A N 1
ATOM 1048 C CA . ALA A 1 129 ? -11.860 -12.818 20.147 1.00 68.94 129 ALA A CA 1
ATOM 1049 C C . ALA A 1 129 ? -12.049 -13.178 21.631 1.00 68.94 129 ALA A C 1
ATOM 1051 O O . ALA A 1 129 ? -13.032 -12.793 22.266 1.00 68.94 129 ALA A O 1
ATOM 1052 N N . THR A 1 130 ? -11.101 -13.942 22.181 1.00 64.50 130 THR A N 1
ATOM 1053 C CA . THR A 1 130 ? -11.178 -14.463 23.560 1.00 64.50 130 THR A CA 1
ATOM 1054 C C . THR A 1 130 ? -10.597 -13.504 24.602 1.00 64.50 130 THR A C 1
ATOM 1056 O O . THR A 1 130 ? -11.100 -13.442 25.717 1.00 64.50 130 THR A O 1
ATOM 1059 N N . THR A 1 131 ? -9.553 -12.744 24.253 1.00 69.06 131 THR A N 1
ATOM 1060 C CA . THR A 1 131 ? -8.775 -11.927 25.211 1.00 69.06 131 THR A CA 1
ATOM 1061 C C . THR A 1 131 ? -8.695 -10.443 24.864 1.00 69.06 131 THR A C 1
ATOM 1063 O O . THR A 1 131 ? -8.302 -9.637 25.702 1.00 69.06 131 THR A O 1
ATOM 1066 N N . LYS A 1 132 ? -9.038 -10.060 23.632 1.00 75.88 132 LYS A N 1
ATOM 1067 C CA . LYS A 1 132 ? -8.943 -8.677 23.146 1.00 75.88 132 LYS A CA 1
ATOM 1068 C C . LYS A 1 132 ? -10.281 -8.225 22.572 1.00 75.88 132 LYS A C 1
ATOM 1070 O O . LYS A 1 132 ? -11.006 -9.028 21.990 1.00 75.88 132 LYS A O 1
ATOM 1075 N N . GLY A 1 133 ? -10.602 -6.944 22.748 1.00 79.62 133 GLY A N 1
ATOM 1076 C CA . GLY A 1 133 ? -11.791 -6.321 22.162 1.00 79.62 133 GLY A CA 1
ATOM 1077 C C . GLY A 1 133 ? -11.694 -6.188 20.639 1.00 79.62 133 GLY A C 1
ATOM 1078 O O . GLY A 1 133 ? -10.638 -6.424 20.037 1.00 79.62 133 GLY A O 1
ATOM 1079 N N . ARG A 1 134 ? -12.801 -5.783 20.000 1.00 83.94 134 ARG A N 1
ATOM 1080 C CA . ARG A 1 134 ? -12.828 -5.509 18.554 1.00 83.94 134 ARG A CA 1
ATOM 1081 C C . ARG A 1 134 ? -11.771 -4.456 18.220 1.00 83.94 134 ARG A C 1
ATOM 1083 O O . ARG A 1 134 ? -11.708 -3.416 18.869 1.00 83.94 134 ARG A O 1
ATOM 1090 N N . THR A 1 135 ? -10.947 -4.745 17.2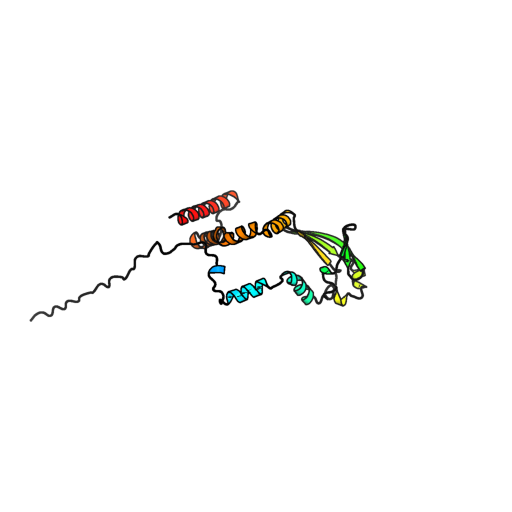18 1.00 87.38 135 THR A N 1
ATOM 1091 C CA . THR A 1 135 ? -9.883 -3.849 16.754 1.00 87.38 135 THR A CA 1
ATOM 1092 C C . THR A 1 135 ? -10.129 -3.493 15.292 1.00 87.38 135 THR A C 1
ATOM 1094 O O . THR A 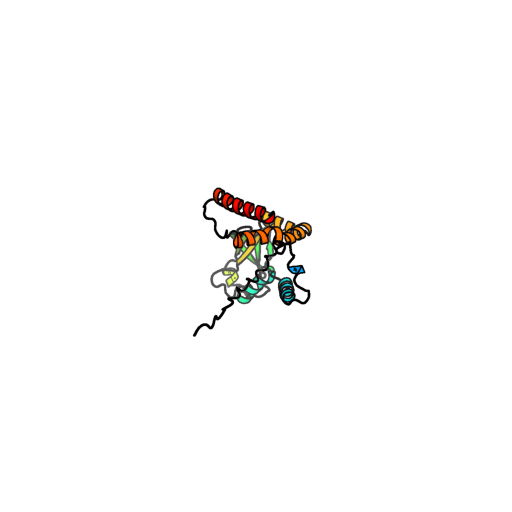1 135 ? -10.367 -4.385 14.477 1.00 87.38 135 THR A O 1
ATOM 1097 N N . ILE A 1 136 ? -10.072 -2.203 14.974 1.00 88.75 136 ILE A N 1
ATOM 1098 C CA . ILE A 1 136 ? -10.184 -1.650 13.624 1.00 88.75 136 ILE A CA 1
ATOM 1099 C C . ILE A 1 136 ? -8.861 -0.985 13.266 1.00 88.75 136 ILE A C 1
ATOM 1101 O O . ILE A 1 136 ? -8.236 -0.329 14.096 1.00 88.75 136 ILE A O 1
ATOM 1105 N N . VAL A 1 137 ? -8.425 -1.181 12.024 1.00 88.62 137 VAL A N 1
ATOM 1106 C CA . VAL A 1 137 ? -7.212 -0.563 11.493 1.00 88.62 137 VAL A CA 1
ATOM 1107 C C . VAL A 1 137 ? -7.609 0.389 10.378 1.00 88.62 137 VAL A C 1
ATOM 1109 O O . VAL A 1 137 ? -8.200 -0.030 9.384 1.00 88.62 137 VAL A O 1
ATOM 1112 N N . ARG A 1 138 ? -7.263 1.664 10.542 1.00 88.50 138 ARG A N 1
ATOM 1113 C CA . ARG A 1 138 ? -7.412 2.702 9.527 1.00 88.50 138 ARG A CA 1
ATOM 1114 C C . ARG A 1 138 ? -6.060 2.922 8.856 1.00 88.50 138 ARG A C 1
ATOM 1116 O O . ARG A 1 138 ? -5.163 3.517 9.446 1.00 88.50 138 ARG A O 1
ATOM 1123 N N . GLY A 1 139 ? -5.917 2.433 7.629 1.00 86.31 139 GLY A N 1
ATOM 1124 C CA . GLY A 1 139 ? -4.756 2.731 6.793 1.00 86.31 139 GLY A CA 1
ATOM 1125 C C . GLY A 1 139 ? -4.901 4.112 6.164 1.00 86.31 139 GLY A C 1
ATOM 1126 O O . GLY A 1 139 ? -5.864 4.359 5.443 1.00 86.31 139 GLY A O 1
ATOM 1127 N N . VAL A 1 140 ? -3.961 5.008 6.443 1.00 86.50 140 VAL A N 1
ATOM 1128 C CA . VAL A 1 140 ? -3.816 6.290 5.754 1.00 86.50 140 VAL A CA 1
ATOM 1129 C C . VAL A 1 140 ? -2.610 6.179 4.836 1.00 86.50 140 VAL A C 1
ATOM 1131 O O . VAL A 1 140 ? -1.475 6.023 5.293 1.00 86.50 140 VAL A O 1
ATOM 1134 N N . ASP A 1 141 ? -2.856 6.238 3.533 1.00 86.56 141 ASP A N 1
ATOM 1135 C CA . ASP A 1 141 ? -1.785 6.214 2.546 1.00 86.56 141 ASP A CA 1
ATOM 1136 C C . ASP A 1 141 ? -0.959 7.500 2.622 1.00 86.56 141 ASP A C 1
ATOM 1138 O O . ASP A 1 141 ? -1.483 8.601 2.811 1.00 86.56 141 ASP A O 1
ATOM 1142 N N . HIS A 1 142 ? 0.356 7.365 2.455 1.00 85.81 142 HIS A N 1
ATOM 1143 C CA . HIS A 1 142 ? 1.254 8.513 2.445 1.00 85.81 142 HIS A CA 1
ATOM 1144 C C . HIS A 1 142 ? 0.883 9.458 1.284 1.00 85.81 142 HIS A C 1
ATOM 1146 O O . HIS A 1 142 ? 0.564 8.973 0.193 1.00 85.81 142 HIS A O 1
ATOM 1152 N N . PRO A 1 143 ? 0.978 10.795 1.433 1.00 84.81 143 PRO A N 1
ATOM 1153 C CA . PRO A 1 143 ? 0.602 11.747 0.380 1.00 84.81 143 PRO A CA 1
ATOM 1154 C C . PRO A 1 143 ? 1.296 11.483 -0.964 1.00 84.81 143 PRO A C 1
ATOM 1156 O O . PRO A 1 143 ? 0.694 11.680 -2.015 1.00 84.81 143 PRO A O 1
ATOM 1159 N N . VAL A 1 144 ? 2.531 10.972 -0.942 1.00 85.94 144 VAL A N 1
ATOM 1160 C CA . VAL A 1 144 ? 3.263 10.543 -2.151 1.00 85.94 144 VAL A CA 1
ATOM 1161 C C . VAL A 1 144 ? 2.556 9.388 -2.867 1.00 85.94 144 VAL A C 1
ATOM 1163 O O . VAL A 1 144 ? 2.443 9.407 -4.089 1.00 85.94 144 VAL A O 1
ATOM 1166 N N . VAL A 1 145 ? 2.046 8.404 -2.123 1.00 85.25 145 VAL A N 1
ATOM 1167 C CA . VAL A 1 145 ? 1.294 7.272 -2.682 1.00 85.25 145 VAL A CA 1
ATOM 1168 C C . VAL A 1 145 ? -0.050 7.751 -3.217 1.00 85.25 145 VAL A C 1
ATOM 1170 O O . VAL A 1 145 ? -0.408 7.412 -4.339 1.00 85.25 145 VAL A O 1
ATOM 1173 N N . VAL A 1 146 ? -0.754 8.616 -2.484 1.00 87.06 146 VAL A N 1
ATOM 1174 C CA . VAL A 1 146 ? -2.020 9.207 -2.947 1.00 87.06 146 VAL A CA 1
ATOM 1175 C C . VAL A 1 146 ? -1.819 10.012 -4.235 1.00 87.06 146 VAL A C 1
ATOM 1177 O O . VAL A 1 146 ? -2.594 9.874 -5.180 1.00 87.06 146 VAL A O 1
ATOM 1180 N N . ALA A 1 147 ? -0.767 10.831 -4.307 1.00 87.94 147 ALA A N 1
ATOM 1181 C CA . ALA A 1 147 ? -0.412 11.577 -5.511 1.00 87.94 147 ALA A CA 1
ATOM 1182 C C . ALA A 1 147 ? -0.053 10.643 -6.675 1.00 87.94 147 ALA A C 1
ATOM 1184 O O . ALA A 1 147 ? -0.470 10.886 -7.806 1.00 87.94 147 ALA A O 1
ATOM 1185 N N . PHE A 1 148 ? 0.666 9.551 -6.401 1.00 85.75 148 PHE A N 1
ATOM 1186 C CA . PHE A 1 148 ? 0.985 8.537 -7.401 1.00 85.75 148 PHE A CA 1
ATOM 1187 C C . PHE A 1 148 ? -0.270 7.834 -7.928 1.00 85.75 148 PHE A C 1
ATOM 1189 O O . PHE A 1 148 ? -0.430 7.737 -9.138 1.00 85.75 148 PHE A O 1
ATOM 1196 N N . VAL A 1 149 ? -1.191 7.411 -7.059 1.00 86.56 149 VAL A N 1
ATOM 1197 C CA . VAL A 1 149 ? -2.464 6.789 -7.463 1.00 86.56 149 VAL A CA 1
ATOM 1198 C C . VAL A 1 149 ? -3.287 7.750 -8.319 1.00 86.56 149 VAL A C 1
ATOM 1200 O O . VAL A 1 149 ? -3.757 7.364 -9.386 1.00 86.56 149 VAL A O 1
ATOM 1203 N N . LYS A 1 150 ? -3.399 9.023 -7.913 1.00 88.75 150 LYS A N 1
ATOM 1204 C CA . LYS A 1 150 ? -4.077 10.060 -8.710 1.00 88.75 150 LYS A CA 1
ATOM 1205 C C . LYS A 1 150 ? -3.425 10.254 -10.076 1.00 88.75 150 LYS A C 1
ATOM 1207 O O . LYS A 1 150 ? -4.130 10.360 -11.072 1.00 88.75 150 LYS A O 1
ATOM 1212 N N . LYS A 1 151 ? -2.091 10.275 -10.131 1.00 87.25 151 LYS A N 1
ATOM 1213 C CA . LYS A 1 151 ? -1.344 10.361 -11.388 1.00 87.25 151 LYS A CA 1
ATOM 1214 C C . LYS A 1 151 ? -1.608 9.142 -12.269 1.00 87.25 151 LYS A C 1
ATOM 1216 O O . LYS A 1 151 ? -1.869 9.314 -13.446 1.00 87.25 151 LYS A O 1
ATOM 1221 N N . MET A 1 152 ? -1.558 7.933 -11.715 1.00 82.44 152 MET A N 1
ATOM 1222 C CA . MET A 1 152 ? -1.768 6.686 -12.458 1.00 82.44 152 MET A CA 1
ATOM 1223 C C . MET A 1 152 ? -3.202 6.510 -12.966 1.00 82.44 152 MET A C 1
ATOM 1225 O O . MET A 1 152 ? -3.403 5.772 -13.922 1.00 82.44 152 MET A O 1
ATOM 1229 N N . ALA A 1 153 ? -4.178 7.185 -12.354 1.00 84.50 153 ALA A N 1
ATOM 1230 C CA . ALA A 1 153 ? -5.560 7.211 -12.823 1.00 84.50 153 ALA A CA 1
ATOM 1231 C C . ALA A 1 153 ? -5.776 8.113 -14.054 1.00 84.50 153 ALA A C 1
ATOM 1233 O O . ALA A 1 153 ? -6.861 8.086 -14.629 1.00 84.50 153 ALA A O 1
ATOM 1234 N N . SER A 1 154 ? -4.792 8.928 -14.456 1.00 89.38 154 SER A N 1
ATOM 1235 C CA . SER A 1 154 ? -4.912 9.742 -15.667 1.00 89.38 154 SER A CA 1
ATOM 1236 C C . SER A 1 154 ? -4.674 8.909 -16.929 1.00 89.38 154 SER A C 1
ATOM 1238 O O . SER A 1 154 ? -3.793 8.046 -16.973 1.00 89.38 154 SER A O 1
ATOM 1240 N N . GLU A 1 155 ? -5.413 9.214 -17.998 1.00 84.25 155 GLU A N 1
ATOM 1241 C CA . GLU A 1 155 ? -5.266 8.526 -19.289 1.00 84.25 155 GLU A CA 1
ATOM 1242 C C . GLU A 1 155 ? -3.855 8.681 -19.883 1.00 84.25 155 GLU A C 1
ATOM 1244 O O . GLU A 1 155 ? -3.347 7.794 -20.569 1.00 84.25 155 GLU A O 1
ATOM 1249 N N . GLU A 1 156 ? -3.197 9.812 -19.624 1.00 84.56 156 GLU A N 1
ATOM 1250 C CA . GLU A 1 156 ? -1.821 10.065 -20.060 1.00 84.56 156 GLU A CA 1
ATOM 1251 C C . GLU A 1 156 ? -0.834 9.109 -19.385 1.00 84.56 156 GLU A C 1
ATOM 1253 O O . GLU A 1 156 ? 0.020 8.516 -20.051 1.00 84.56 156 GLU A O 1
ATOM 1258 N N . ALA A 1 157 ? -0.966 8.923 -18.068 1.00 81.44 157 ALA A N 1
ATOM 1259 C CA . ALA A 1 157 ? -0.125 7.999 -17.324 1.00 81.44 157 ALA A CA 1
ATOM 1260 C C . ALA A 1 157 ? -0.392 6.553 -17.741 1.00 81.44 157 ALA A C 1
ATOM 1262 O O . ALA A 1 157 ? 0.557 5.783 -17.871 1.00 81.44 157 ALA A O 1
ATOM 1263 N N . GLU A 1 158 ? -1.646 6.197 -18.018 1.00 81.62 158 GLU A N 1
ATOM 1264 C CA . GLU A 1 158 ? -2.005 4.872 -18.515 1.00 81.62 158 GLU A CA 1
ATOM 1265 C C . GLU A 1 158 ? -1.335 4.573 -19.866 1.00 81.62 158 GLU A C 1
ATOM 1267 O O . GLU A 1 158 ? -0.706 3.524 -20.030 1.00 81.62 158 GLU A O 1
ATOM 1272 N N . LYS A 1 159 ? -1.382 5.516 -20.818 1.00 83.00 159 LYS A N 1
ATOM 1273 C CA . LYS A 1 159 ? -0.722 5.375 -22.130 1.00 83.00 159 LYS A CA 1
ATOM 1274 C C . LYS A 1 159 ? 0.787 5.164 -21.990 1.00 83.00 159 LYS A C 1
ATOM 1276 O O . LYS A 1 159 ? 1.339 4.290 -22.657 1.00 83.00 159 LYS A O 1
ATOM 1281 N N . ILE A 1 160 ? 1.447 5.916 -21.107 1.00 81.06 160 ILE A N 1
ATOM 1282 C CA . ILE A 1 160 ? 2.880 5.746 -20.812 1.00 81.06 160 ILE A CA 1
ATOM 1283 C C . ILE A 1 160 ? 3.137 4.406 -20.112 1.00 81.06 160 ILE A C 1
ATOM 1285 O O . ILE A 1 160 ? 4.110 3.717 -20.405 1.00 81.06 160 ILE A O 1
ATOM 1289 N N . TYR A 1 161 ? 2.269 3.993 -19.193 1.00 78.50 161 TYR A N 1
ATOM 1290 C CA . TYR A 1 161 ? 2.455 2.747 -18.460 1.00 78.50 161 TYR A CA 1
ATOM 1291 C C . TYR A 1 161 ? 2.338 1.520 -19.372 1.00 78.50 161 TYR A C 1
ATOM 1293 O O . TYR A 1 161 ? 3.121 0.581 -19.231 1.00 78.50 161 TYR A O 1
ATOM 1301 N N . ARG A 1 162 ? 1.449 1.554 -20.376 1.00 78.12 162 ARG A N 1
ATOM 1302 C CA . ARG A 1 162 ? 1.331 0.492 -21.393 1.00 78.12 162 ARG A CA 1
ATOM 1303 C C . ARG A 1 162 ? 2.623 0.279 -22.190 1.00 78.12 162 ARG A C 1
ATOM 1305 O O . ARG A 1 162 ? 2.892 -0.841 -22.614 1.00 78.12 162 ARG A O 1
ATOM 1312 N N . THR A 1 163 ? 3.452 1.309 -22.380 1.00 77.06 163 THR A N 1
ATOM 1313 C CA . THR A 1 163 ? 4.743 1.163 -23.081 1.00 77.06 163 THR A CA 1
ATOM 1314 C C . THR A 1 163 ? 5.865 0.657 -22.168 1.00 77.06 163 THR A C 1
ATOM 1316 O O . THR A 1 163 ? 6.897 0.190 -22.657 1.00 77.06 163 THR A O 1
ATOM 1319 N N . ARG A 1 164 ? 5.662 0.664 -20.842 1.00 75.56 164 ARG A N 1
ATOM 1320 C CA . ARG A 1 164 ? 6.683 0.309 -19.845 1.00 75.56 164 ARG A CA 1
ATOM 1321 C C . ARG A 1 164 ? 7.153 -1.139 -19.944 1.00 75.56 164 ARG A C 1
ATOM 1323 O O . ARG A 1 164 ? 8.340 -1.391 -19.749 1.00 75.56 164 ARG A O 1
ATOM 1330 N N . GLY A 1 165 ? 6.261 -2.073 -20.277 1.00 70.88 165 GLY A N 1
ATOM 1331 C CA . GLY A 1 165 ? 6.619 -3.490 -20.412 1.00 70.88 165 GLY A CA 1
ATOM 1332 C C . GLY A 1 165 ? 7.763 -3.699 -21.407 1.00 70.88 165 GLY A C 1
ATOM 1333 O O . GLY A 1 165 ? 8.756 -4.360 -21.120 1.00 70.88 165 GLY A O 1
ATOM 1334 N N . ALA A 1 166 ? 7.701 -3.029 -22.551 1.00 69.75 166 ALA A N 1
ATOM 1335 C CA . ALA A 1 166 ? 8.732 -3.179 -23.564 1.00 69.75 166 ALA A CA 1
ATOM 1336 C C . ALA A 1 166 ? 9.952 -2.268 -23.356 1.00 69.75 166 ALA A C 1
ATOM 1338 O O . ALA A 1 166 ? 11.051 -2.620 -23.772 1.00 69.75 166 ALA A O 1
ATOM 1339 N N . VAL A 1 167 ? 9.779 -1.114 -22.704 1.00 72.50 167 VAL A N 1
ATOM 1340 C CA . VAL A 1 167 ? 10.877 -0.162 -22.460 1.00 72.50 167 VAL A CA 1
ATOM 1341 C C . VAL A 1 167 ? 11.707 -0.527 -21.228 1.00 72.50 167 VAL A C 1
ATOM 1343 O O . VAL A 1 167 ? 12.892 -0.225 -21.192 1.00 72.50 167 VAL A O 1
ATOM 1346 N N . ALA A 1 168 ? 11.118 -1.158 -20.212 1.00 74.62 168 ALA A N 1
ATOM 1347 C CA . ALA A 1 168 ? 11.792 -1.415 -18.939 1.00 74.62 168 ALA A CA 1
ATOM 1348 C C . ALA A 1 168 ? 11.802 -2.896 -18.547 1.00 74.62 168 ALA A C 1
ATOM 1350 O O . ALA A 1 168 ? 12.827 -3.400 -18.086 1.00 74.62 168 ALA A O 1
ATOM 1351 N N . GLU A 1 169 ? 10.693 -3.615 -18.728 1.00 81.56 169 GLU A N 1
ATOM 1352 C CA . GLU A 1 169 ? 10.599 -5.005 -18.261 1.00 81.56 169 GLU A CA 1
ATOM 1353 C C . GLU A 1 169 ? 11.366 -5.949 -19.186 1.00 81.56 169 GLU A C 1
ATOM 1355 O O . GLU A 1 169 ? 12.126 -6.791 -18.705 1.00 81.56 169 GLU A O 1
ATOM 1360 N N . PHE A 1 170 ? 11.266 -5.737 -20.499 1.00 82.56 170 PHE A N 1
ATOM 1361 C CA . PHE A 1 170 ? 12.020 -6.504 -21.482 1.00 82.56 170 PHE A CA 1
ATOM 1362 C C . PHE A 1 170 ? 13.548 -6.314 -21.358 1.00 82.56 170 PHE A C 1
ATOM 1364 O O . PHE A 1 170 ? 14.238 -7.327 -21.227 1.00 82.56 170 PHE A O 1
ATOM 1371 N N . PRO A 1 171 ? 14.113 -5.086 -21.293 1.00 83.00 171 PRO A N 1
ATOM 1372 C CA . PRO A 1 171 ? 15.548 -4.914 -21.051 1.00 83.00 171 PRO A CA 1
ATOM 1373 C C . PRO A 1 171 ? 16.018 -5.548 -19.745 1.00 83.00 171 PRO A C 1
ATOM 1375 O O . PRO A 1 171 ? 17.069 -6.177 -19.708 1.00 83.00 171 PRO A O 1
ATOM 1378 N N . ASN A 1 172 ? 15.230 -5.445 -18.673 1.00 83.75 172 ASN A N 1
ATOM 1379 C CA . ASN A 1 172 ? 15.580 -6.056 -17.394 1.00 83.75 172 ASN A CA 1
ATOM 1380 C C . ASN A 1 172 ? 15.590 -7.592 -17.473 1.00 83.75 172 ASN A C 1
ATOM 1382 O O . ASN A 1 172 ? 16.496 -8.234 -16.942 1.00 83.75 172 ASN A O 1
ATOM 1386 N N . ALA A 1 173 ? 14.611 -8.193 -18.155 1.00 86.50 173 ALA A N 1
ATOM 1387 C CA . ALA A 1 173 ? 14.604 -9.630 -18.426 1.00 86.50 173 ALA A CA 1
ATOM 1388 C C . ALA A 1 173 ? 15.826 -10.036 -19.264 1.00 86.50 173 ALA A C 1
ATOM 1390 O O . ALA A 1 173 ? 16.531 -10.981 -18.919 1.00 86.50 173 ALA A O 1
ATOM 1391 N N . TRP A 1 174 ? 16.143 -9.262 -20.302 1.00 88.25 174 TRP A N 1
ATOM 1392 C CA . TRP A 1 174 ? 17.295 -9.507 -21.160 1.00 88.25 174 TRP A CA 1
ATOM 1393 C C . TRP A 1 174 ? 18.623 -9.421 -20.404 1.00 88.25 174 TRP A C 1
ATOM 1395 O O . TRP A 1 174 ? 19.459 -10.311 -20.525 1.00 88.25 174 TRP A O 1
ATOM 1405 N N . ILE A 1 175 ? 18.810 -8.398 -19.569 1.00 88.69 175 ILE A N 1
ATOM 1406 C CA . ILE A 1 175 ? 19.996 -8.247 -18.716 1.00 88.69 175 ILE A CA 1
ATOM 1407 C C . ILE A 1 175 ? 20.136 -9.457 -17.777 1.00 88.69 175 ILE A C 1
ATOM 1409 O O . ILE A 1 175 ? 21.227 -10.006 -17.621 1.00 88.69 175 ILE A O 1
ATOM 1413 N N . LYS A 1 176 ? 19.037 -9.944 -17.195 1.00 87.75 176 LYS A N 1
ATOM 1414 C CA . LYS A 1 176 ? 19.067 -11.125 -16.320 1.00 87.75 176 LYS A CA 1
ATOM 1415 C C . LYS A 1 176 ? 19.376 -12.422 -17.065 1.00 87.75 176 LYS A C 1
ATOM 1417 O O . LYS A 1 176 ? 20.089 -13.263 -16.523 1.00 87.75 176 LYS A O 1
ATOM 1422 N N . ASP A 1 177 ? 18.845 -12.590 -18.272 1.00 90.06 177 ASP A N 1
ATOM 1423 C CA . ASP A 1 177 ? 18.905 -13.864 -18.995 1.00 90.06 177 ASP A CA 1
ATOM 1424 C C . ASP A 1 177 ? 20.086 -13.965 -19.969 1.00 90.06 177 ASP A C 1
ATOM 1426 O O . ASP A 1 177 ? 20.602 -15.060 -20.181 1.00 90.06 177 ASP A O 1
ATOM 1430 N N . LYS A 1 178 ? 20.526 -12.850 -20.564 1.00 88.25 178 LYS A N 1
ATOM 1431 C CA . LYS A 1 178 ? 21.624 -12.804 -21.544 1.00 88.25 178 LYS A CA 1
ATOM 1432 C C . LYS A 1 178 ? 22.925 -12.263 -20.968 1.00 88.25 178 LYS A C 1
ATOM 1434 O O . LYS A 1 178 ? 23.969 -12.842 -21.244 1.00 88.25 178 LYS A O 1
ATOM 1439 N N . ILE A 1 179 ? 22.875 -11.200 -20.160 1.00 88.00 179 ILE A N 1
ATOM 1440 C CA . ILE A 1 179 ? 24.067 -10.702 -19.441 1.00 88.00 179 ILE A CA 1
ATOM 1441 C C . ILE A 1 179 ? 24.317 -11.538 -18.175 1.00 88.00 179 ILE A C 1
ATOM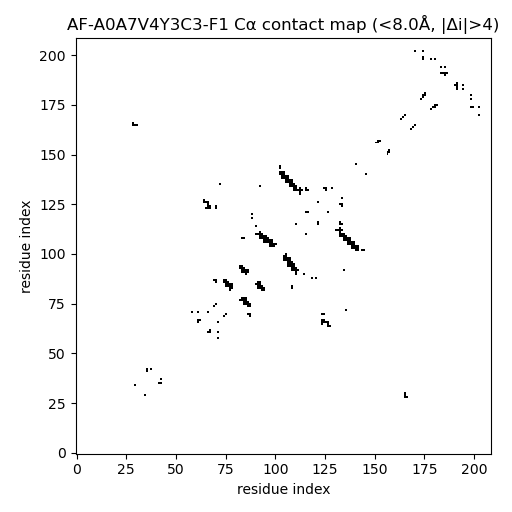 1443 O O . ILE A 1 179 ? 25.448 -11.645 -17.714 1.00 88.00 179 ILE A O 1
ATOM 1447 N N . GLY A 1 180 ? 23.278 -12.177 -17.627 1.00 89.81 180 GLY A N 1
ATOM 1448 C CA . GLY A 1 180 ? 23.393 -13.045 -16.453 1.00 89.81 180 GLY A CA 1
ATOM 1449 C C . GLY A 1 180 ? 23.432 -12.287 -15.124 1.00 89.81 180 GLY A C 1
ATOM 1450 O O . GLY A 1 180 ? 23.745 -12.880 -14.091 1.00 89.81 180 GLY A O 1
ATOM 1451 N N . LEU A 1 181 ? 23.101 -10.990 -15.114 1.00 89.69 181 LEU A N 1
ATOM 1452 C CA . LEU A 1 181 ? 23.141 -10.159 -13.909 1.00 89.69 181 LEU A CA 1
ATOM 1453 C C . LEU A 1 181 ? 21.935 -10.461 -13.001 1.00 89.69 181 LEU A C 1
ATOM 1455 O O . LEU A 1 181 ? 20.918 -9.766 -13.020 1.00 89.69 181 LEU A O 1
ATOM 1459 N N . ARG A 1 182 ? 22.033 -11.540 -12.215 1.00 89.44 182 ARG A N 1
ATOM 1460 C CA . ARG A 1 182 ? 21.017 -11.930 -11.215 1.00 89.44 182 ARG A CA 1
ATOM 1461 C C . ARG A 1 182 ? 21.361 -11.486 -9.797 1.00 89.44 182 ARG A C 1
ATOM 1463 O O . ARG A 1 182 ? 20.462 -11.352 -8.970 1.00 89.44 182 ARG A O 1
ATOM 1470 N N . GLN A 1 183 ? 22.643 -11.280 -9.521 1.00 90.81 183 GLN A N 1
ATOM 1471 C CA . GLN A 1 183 ? 23.176 -10.824 -8.242 1.00 90.81 183 GLN A CA 1
ATOM 1472 C C . GLN A 1 183 ? 24.325 -9.853 -8.515 1.00 90.81 183 GLN A C 1
ATOM 1474 O O . GLN A 1 183 ? 25.031 -10.004 -9.510 1.00 90.81 183 GLN A O 1
ATOM 1479 N N . PHE A 1 184 ? 24.495 -8.865 -7.641 1.00 90.75 184 PHE A N 1
ATOM 1480 C CA . PHE A 1 184 ? 25.644 -7.965 -7.691 1.00 90.75 184 PHE A CA 1
ATOM 1481 C C . PHE A 1 184 ? 26.826 -8.598 -6.964 1.00 90.75 184 PHE A C 1
ATOM 1483 O O . PHE A 1 184 ? 26.650 -9.204 -5.902 1.00 90.75 184 PHE A O 1
ATOM 1490 N N . HIS A 1 185 ? 28.026 -8.444 -7.515 1.00 88.94 185 HIS A N 1
ATOM 1491 C CA . HIS A 1 185 ? 29.236 -8.982 -6.894 1.00 88.94 185 HIS A CA 1
ATOM 1492 C C . HIS A 1 185 ? 29.791 -8.029 -5.833 1.00 88.94 185 HIS A C 1
ATOM 1494 O O . HIS A 1 185 ? 30.320 -8.459 -4.805 1.00 88.94 185 HIS A O 1
ATOM 1500 N N . LEU A 1 186 ? 29.650 -6.724 -6.057 1.00 91.75 186 LEU A N 1
ATOM 1501 C CA . LEU A 1 186 ? 30.105 -5.690 -5.141 1.00 91.75 186 LEU A CA 1
ATOM 1502 C C . LEU A 1 186 ? 29.021 -5.283 -4.132 1.00 91.75 186 LEU A C 1
ATOM 1504 O O . LEU A 1 186 ? 27.818 -5.407 -4.352 1.00 91.75 186 LEU A O 1
ATOM 1508 N N . ARG A 1 187 ? 29.472 -4.748 -2.991 1.00 91.94 187 ARG A N 1
ATOM 1509 C CA . ARG A 1 187 ? 28.613 -4.212 -1.924 1.00 91.94 187 ARG A CA 1
ATOM 1510 C C . ARG A 1 187 ? 28.702 -2.688 -1.864 1.00 91.94 187 ARG A C 1
ATOM 1512 O O . ARG A 1 187 ? 29.781 -2.118 -2.033 1.00 91.94 187 ARG A O 1
ATOM 1519 N N . GLY A 1 188 ? 27.577 -2.052 -1.544 1.00 91.75 188 GLY A N 1
ATOM 1520 C CA . GLY A 1 188 ? 27.441 -0.599 -1.423 1.00 91.75 188 GLY A CA 1
ATOM 1521 C C . GLY A 1 188 ? 26.901 0.055 -2.695 1.00 91.75 188 GLY A C 1
ATOM 1522 O O . GLY A 1 188 ? 27.268 -0.331 -3.804 1.00 91.75 188 GLY A O 1
ATOM 1523 N N . LEU A 1 189 ? 26.037 1.063 -2.521 1.00 92.75 189 LEU A N 1
ATOM 1524 C CA . LEU A 1 189 ? 25.260 1.680 -3.606 1.00 92.75 189 LEU A CA 1
ATOM 1525 C C . LEU A 1 189 ? 26.132 2.158 -4.769 1.00 92.75 189 LEU A C 1
ATOM 1527 O O . LEU A 1 189 ? 25.830 1.848 -5.911 1.00 92.75 189 LEU A O 1
ATOM 1531 N N . VAL A 1 190 ? 27.248 2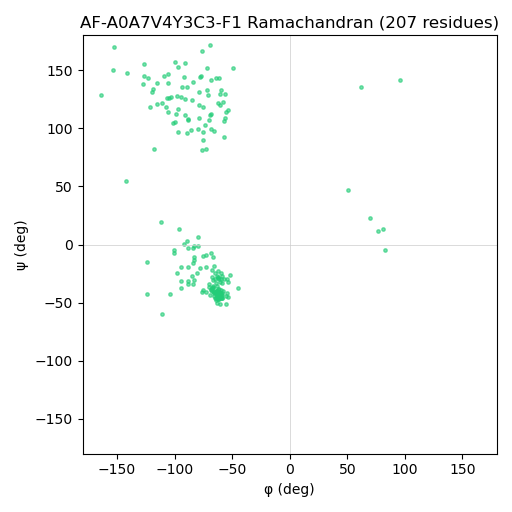.839 -4.492 1.00 93.44 190 VAL A N 1
ATOM 1532 C CA . VAL A 1 190 ? 28.135 3.370 -5.543 1.00 93.44 190 VAL A CA 1
ATOM 1533 C C . VAL A 1 190 ? 28.682 2.254 -6.438 1.00 93.44 190 VAL A C 1
ATOM 1535 O O . VAL A 1 190 ? 28.642 2.364 -7.659 1.00 93.44 190 VAL A O 1
ATOM 1538 N N . LYS A 1 191 ? 29.157 1.155 -5.844 1.00 90.00 191 LYS A N 1
ATOM 1539 C CA . LYS A 1 191 ? 29.755 0.038 -6.588 1.00 90.00 191 LYS A CA 1
ATOM 1540 C C . LYS A 1 191 ? 28.705 -0.778 -7.343 1.00 90.00 191 LYS A C 1
ATOM 1542 O O . LYS A 1 191 ? 28.922 -1.125 -8.497 1.00 90.00 191 LYS A O 1
ATOM 1547 N N . VAL A 1 192 ? 27.553 -1.013 -6.713 1.00 91.38 192 VAL A N 1
ATOM 1548 C CA . VAL A 1 192 ? 26.392 -1.660 -7.346 1.00 91.38 192 VAL A CA 1
ATOM 1549 C C . VAL A 1 192 ? 25.896 -0.843 -8.542 1.00 91.38 192 VAL A C 1
ATOM 1551 O O . VAL A 1 192 ? 25.619 -1.405 -9.598 1.00 91.38 192 VAL A O 1
ATOM 1554 N N . CYS A 1 193 ? 25.847 0.487 -8.419 1.00 90.62 193 CYS A N 1
ATOM 1555 C CA . CYS A 1 193 ? 25.484 1.368 -9.526 1.00 90.62 193 CYS A CA 1
ATOM 1556 C C . CYS A 1 193 ? 26.456 1.245 -10.704 1.00 90.62 193 CYS A C 1
ATOM 1558 O O . CYS A 1 193 ? 26.006 1.259 -11.843 1.00 90.62 193 CYS A O 1
ATOM 1560 N N . ILE A 1 194 ? 27.760 1.095 -10.453 1.00 91.12 194 ILE A N 1
ATOM 1561 C CA . ILE A 1 194 ? 28.752 0.898 -11.520 1.00 91.12 194 ILE A CA 1
ATOM 1562 C C . ILE A 1 194 ? 28.492 -0.418 -12.265 1.00 91.12 194 ILE A C 1
ATOM 1564 O O . ILE A 1 194 ? 28.444 -0.412 -13.492 1.00 91.12 194 ILE A O 1
ATOM 1568 N N . GLU A 1 195 ? 28.276 -1.530 -11.554 1.00 90.56 195 GLU A N 1
ATOM 1569 C CA . GLU A 1 195 ? 27.943 -2.821 -12.185 1.00 90.56 195 GLU A CA 1
ATOM 1570 C C . GLU A 1 195 ? 26.662 -2.740 -13.024 1.00 90.56 195 GLU A C 1
ATOM 1572 O O . GLU A 1 195 ? 26.637 -3.185 -14.173 1.00 90.56 195 GLU A O 1
ATOM 1577 N N . ALA A 1 196 ? 25.608 -2.130 -12.474 1.00 89.88 196 ALA A N 1
ATOM 1578 C CA . ALA A 1 196 ? 24.355 -1.927 -13.191 1.00 89.88 196 ALA A CA 1
ATOM 1579 C C . ALA A 1 196 ? 24.547 -1.049 -14.439 1.00 89.88 196 ALA A C 1
ATOM 1581 O O . ALA A 1 196 ? 23.990 -1.348 -15.493 1.00 89.88 196 ALA A O 1
ATOM 1582 N N . LEU A 1 197 ? 25.360 0.007 -14.343 1.00 91.81 197 LEU A N 1
ATOM 1583 C CA . LEU A 1 197 ? 25.632 0.918 -15.452 1.00 91.81 197 LEU A CA 1
ATOM 1584 C C . LEU A 1 197 ? 26.381 0.220 -16.589 1.00 91.81 197 LEU A C 1
ATOM 1586 O O . LEU A 1 197 ? 26.019 0.413 -17.748 1.00 91.81 197 LEU A O 1
ATOM 1590 N N . TRP A 1 198 ? 27.353 -0.639 -16.272 1.00 90.94 198 TRP A N 1
ATOM 1591 C CA . TRP A 1 198 ? 28.020 -1.471 -17.274 1.00 90.94 198 TRP A CA 1
ATOM 1592 C C . TRP A 1 198 ? 27.047 -2.425 -17.966 1.00 90.94 198 TRP A C 1
ATOM 1594 O O . TRP A 1 198 ? 27.043 -2.486 -19.191 1.00 90.94 198 TRP A O 1
ATOM 1604 N N . ALA A 1 199 ? 26.170 -3.103 -17.221 1.00 88.38 199 ALA A N 1
ATOM 1605 C CA . ALA A 1 199 ? 25.170 -3.990 -17.816 1.00 88.38 199 ALA A CA 1
ATOM 1606 C C . ALA A 1 199 ? 24.189 -3.240 -18.734 1.00 88.38 199 ALA A C 1
ATOM 1608 O O . ALA A 1 199 ? 23.905 -3.695 -19.843 1.00 88.38 199 ALA A O 1
ATOM 1609 N N . CYS A 1 200 ? 23.715 -2.064 -18.314 1.00 87.81 200 CYS A N 1
ATOM 1610 C CA . CYS A 1 200 ? 22.868 -1.203 -19.140 1.00 87.81 200 CYS A CA 1
ATOM 1611 C C . CYS A 1 200 ? 23.600 -0.706 -20.396 1.00 87.81 200 CYS A C 1
ATOM 1613 O O . CYS A 1 200 ? 23.018 -0.693 -21.478 1.00 87.81 200 CYS A O 1
ATOM 1615 N N . LEU A 1 201 ? 24.873 -0.316 -20.276 1.00 89.06 201 LEU A N 1
ATOM 1616 C CA . LEU A 1 201 ? 25.686 0.113 -21.413 1.00 89.06 201 LEU A CA 1
ATOM 1617 C C . LEU A 1 201 ? 25.869 -1.026 -22.419 1.00 89.06 201 LEU A C 1
ATOM 1619 O O . LEU A 1 201 ? 25.655 -0.826 -23.611 1.00 89.06 201 LEU A O 1
ATOM 1623 N N . THR A 1 202 ? 26.220 -2.222 -21.944 1.00 88.00 202 THR A N 1
ATOM 1624 C CA . THR A 1 202 ? 26.360 -3.415 -22.783 1.00 88.00 202 THR A CA 1
ATOM 1625 C C . THR A 1 202 ? 25.056 -3.740 -23.505 1.00 88.00 202 THR A C 1
ATOM 1627 O O . THR A 1 202 ? 25.084 -3.935 -24.719 1.00 88.00 202 THR A O 1
ATOM 1630 N N . TYR A 1 203 ? 23.917 -3.708 -22.800 1.00 86.19 203 TYR A N 1
ATOM 1631 C CA . TYR A 1 203 ? 22.601 -3.871 -23.421 1.00 86.19 203 TYR A CA 1
ATOM 1632 C C . TYR A 1 203 ? 22.376 -2.850 -24.540 1.00 86.19 203 TYR A C 1
ATOM 1634 O O . TYR A 1 203 ? 22.048 -3.232 -25.660 1.00 86.19 203 TYR A O 1
ATOM 1642 N N . ASN A 1 204 ? 22.600 -1.562 -24.261 1.00 85.38 204 ASN A N 1
ATOM 1643 C CA . ASN A 1 204 ? 22.400 -0.497 -25.241 1.00 85.38 204 ASN A CA 1
ATOM 1644 C C . ASN A 1 204 ? 23.278 -0.694 -26.482 1.00 85.38 204 ASN A C 1
ATOM 1646 O O . ASN A 1 204 ? 22.779 -0.571 -27.594 1.00 85.38 204 ASN A O 1
ATOM 1650 N N . LEU A 1 205 ? 24.555 -1.045 -26.315 1.00 86.81 205 LEU A N 1
ATOM 1651 C CA . LEU A 1 205 ? 25.457 -1.298 -27.442 1.00 86.81 205 LEU A CA 1
ATOM 1652 C C . LEU A 1 205 ? 25.009 -2.503 -28.282 1.00 86.81 205 LEU A C 1
ATOM 1654 O O . LEU A 1 205 ? 25.053 -2.441 -29.504 1.00 86.81 205 LEU A O 1
ATOM 1658 N N . GLN A 1 206 ? 24.529 -3.576 -27.649 1.00 83.38 206 GLN A N 1
ATOM 1659 C CA . GLN A 1 206 ? 24.061 -4.780 -28.346 1.00 83.38 206 GLN A CA 1
ATOM 1660 C C . GLN A 1 206 ? 22.725 -4.605 -29.073 1.00 83.38 206 GLN A C 1
ATOM 1662 O O . GLN A 1 206 ? 22.420 -5.401 -29.949 1.00 83.38 206 GLN A O 1
ATOM 1667 N N . GLN A 1 207 ? 21.925 -3.596 -28.727 1.00 77.62 207 GLN A N 1
ATOM 1668 C CA . GLN A 1 207 ? 20.725 -3.248 -29.497 1.00 77.62 207 GLN A CA 1
ATOM 1669 C C . GLN A 1 207 ? 21.051 -2.457 -30.774 1.00 77.62 207 GLN A C 1
ATOM 1671 O O . GLN A 1 207 ? 20.215 -2.379 -31.670 1.00 77.62 207 GLN A O 1
ATOM 1676 N N . TRP A 1 208 ? 22.234 -1.836 -30.844 1.00 70.94 208 TRP A N 1
ATOM 1677 C CA . TRP A 1 208 ? 22.658 -0.993 -31.968 1.00 70.94 208 TRP A CA 1
ATOM 1678 C C . TRP A 1 208 ? 23.492 -1.730 -33.025 1.00 70.94 208 TRP A C 1
ATOM 1680 O O . TRP A 1 208 ? 23.621 -1.220 -34.137 1.00 70.94 208 TRP A O 1
ATOM 1690 N N . ILE A 1 209 ? 24.071 -2.882 -32.675 1.00 61.22 209 ILE A N 1
ATOM 1691 C CA . ILE A 1 209 ? 24.898 -3.732 -33.550 1.00 61.22 209 ILE A CA 1
ATOM 1692 C C . ILE A 1 209 ? 24.038 -4.858 -34.119 1.00 61.22 209 ILE A C 1
ATOM 1694 O O . ILE A 1 209 ? 24.126 -5.094 -35.344 1.00 61.22 209 ILE A O 1
#

Solvent-accessible surface area (backbone atoms only — not comparable to full-atom values): 12811 Å² total; per-residue (Å²): 132,89,79,89,82,81,81,81,79,80,76,77,78,76,79,89,70,78,80,80,64,82,80,75,74,73,90,68,83,69,62,62,77,77,72,51,58,92,85,40,72,67,52,58,54,50,52,51,55,72,66,53,69,72,80,48,57,63,54,54,56,37,50,77,53,53,34,41,78,75,60,37,81,86,49,44,47,76,42,85,89,77,61,33,35,35,42,78,85,74,46,66,19,43,71,74,52,72,47,84,48,95,65,29,39,33,39,33,26,36,30,56,44,70,63,46,70,74,35,91,56,32,67,41,55,43,62,77,54,85,87,56,35,62,71,49,74,50,74,45,66,32,69,69,50,52,52,47,53,58,48,56,71,33,71,69,43,43,60,54,53,70,50,38,53,57,72,50,50,45,53,51,50,42,39,38,73,73,73,54,62,78,69,76,92,58,77,57,70,73,51,39,50,51,55,52,48,52,53,52,49,51,52,55,54,64,75,75,109

pLDDT: mean 77.79, std 13.84, range [34.47, 93.44]

Foldseek 3Di:
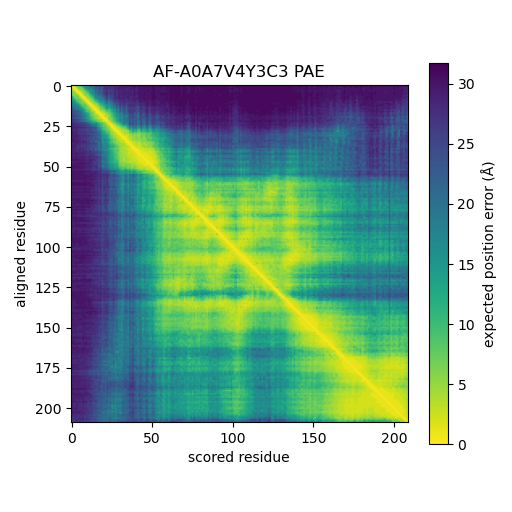DDDDDDDPPPPDDDPPDDPPPPVPDDDDLDLVVVVQPPPHVVVVVVVVVVPDPPVCPQVVVCVVQQADPCQDLVVWDADPVQRWIATPQRFIWAWDDWDDDVQKIKTKTFTDVVCLVPDPCVCRNPVPDDDGGDMDIDIDGDVVVVVVVVVCPDPVVVVVVSSCCSVPVVLVVCLCPPVVPPDDPDDDDVNSVVVVVVSVVVSVVVSVD